Protein AF-A0A7S0QA11-F1 (afdb_monomer_lite)

Foldseek 3Di:
DLVVVLLVLLLVLLLVLLLVLQCQAPPDPVSVVLSVCCVVPFLLSLLVVLLVCCVVFVALAQDFDDPDPDDPDDPPPDPDDGSVVSNVVSNVLSVVLVVLVVVLCVVAPPPPPDPVDPVNVVSVVVSSVSRSVSSLVSLLRSQCRYVHPPVSVVLSVCCVVVGNLSSLVVVLVCCVVRVGSYRDGDDPDPPDPDPPPPPPDDPSVVSNVVSVCSSVVSVVSVVVSCVVPVPDPPPVPDPPPPPDPPPDD

Radius of gyration: 21.32 Å; chains: 1; bounding box: 49×41×76 Å

Structure (mmCIF, N/CA/C/O backbone):
data_AF-A0A7S0QA11-F1
#
_entry.id   AF-A0A7S0QA11-F1
#
loop_
_atom_site.group_PDB
_atom_site.id
_atom_site.type_symbol
_atom_site.label_atom_id
_atom_site.label_alt_id
_atom_site.label_comp_id
_atom_site.label_asym_id
_atom_site.label_entity_id
_atom_site.label_seq_id
_atom_site.pdbx_PDB_ins_code
_atom_site.Cartn_x
_atom_site.Cartn_y
_atom_site.Cartn_z
_atom_site.occupancy
_atom_site.B_iso_or_equiv
_atom_site.auth_seq_id
_atom_site.auth_comp_id
_atom_site.auth_asym_id
_atom_site.auth_atom_id
_atom_site.pdbx_PDB_model_num
ATOM 1 N N . SER A 1 1 ? 6.129 7.930 -22.377 1.00 66.12 1 SER A N 1
ATOM 2 C CA . SER A 1 1 ? 6.638 8.675 -21.204 1.00 66.12 1 SER A CA 1
ATOM 3 C C . SER A 1 1 ? 5.520 9.017 -20.225 1.00 66.12 1 SER A C 1
ATOM 5 O O . SER A 1 1 ? 5.662 8.668 -19.063 1.00 66.12 1 SER A O 1
ATOM 7 N N . ALA A 1 2 ? 4.403 9.613 -20.663 1.00 71.12 2 ALA A N 1
ATOM 8 C CA . ALA A 1 2 ? 3.304 10.022 -19.774 1.00 71.12 2 ALA A CA 1
ATOM 9 C C . ALA A 1 2 ? 2.696 8.872 -18.941 1.00 71.12 2 ALA A C 1
ATOM 11 O O . ALA A 1 2 ? 2.562 9.002 -17.731 1.00 71.12 2 ALA A O 1
ATOM 12 N N . TRP A 1 3 ? 2.455 7.706 -19.551 1.00 69.69 3 TRP A N 1
ATOM 13 C CA . TRP A 1 3 ? 1.947 6.521 -18.838 1.00 69.69 3 TRP A CA 1
ATOM 14 C C . TRP A 1 3 ? 2.881 6.036 -17.715 1.00 69.69 3 TRP A C 1
ATOM 16 O O . TRP A 1 3 ? 2.449 5.549 -16.680 1.00 69.69 3 TRP A O 1
ATOM 26 N N . LEU A 1 4 ? 4.191 6.203 -17.903 1.00 71.88 4 LEU A N 1
ATOM 27 C CA . LEU A 1 4 ? 5.190 5.805 -16.914 1.00 71.88 4 LEU A CA 1
ATOM 28 C C . LEU A 1 4 ? 5.152 6.753 -15.704 1.00 71.88 4 LEU A C 1
ATOM 30 O O . LEU A 1 4 ? 5.258 6.298 -14.572 1.00 71.88 4 LEU A O 1
ATOM 34 N N . LEU A 1 5 ? 4.914 8.050 -15.932 1.00 74.94 5 LEU A N 1
ATOM 35 C CA . LEU A 1 5 ? 4.736 9.036 -14.862 1.00 74.94 5 LEU A CA 1
ATOM 36 C C . LEU A 1 5 ? 3.454 8.792 -14.057 1.00 74.94 5 LEU A C 1
ATOM 38 O O . LEU A 1 5 ? 3.490 8.899 -12.833 1.00 74.94 5 LEU A O 1
ATOM 42 N N . THR A 1 6 ? 2.347 8.425 -14.710 1.00 75.00 6 THR A N 1
ATOM 43 C CA . THR A 1 6 ? 1.093 8.110 -14.007 1.00 75.00 6 THR A CA 1
ATOM 44 C C . THR A 1 6 ? 1.235 6.854 -13.152 1.00 75.00 6 THR A C 1
ATOM 46 O O . THR A 1 6 ? 0.927 6.899 -11.966 1.00 75.00 6 THR A O 1
ATOM 49 N N . THR A 1 7 ? 1.807 5.773 -13.693 1.00 73.00 7 THR A N 1
ATOM 50 C CA . THR A 1 7 ? 1.997 4.516 -12.946 1.00 73.00 7 THR A CA 1
ATOM 51 C C . THR A 1 7 ? 2.954 4.691 -11.764 1.00 73.00 7 THR A C 1
ATOM 53 O O . THR A 1 7 ? 2.711 4.174 -10.675 1.00 73.00 7 THR A O 1
ATOM 56 N N . VAL A 1 8 ? 4.027 5.466 -11.943 1.00 79.62 8 VAL A N 1
ATOM 57 C CA . VAL A 1 8 ? 4.963 5.787 -10.857 1.00 79.62 8 VAL A CA 1
ATOM 58 C C . VAL A 1 8 ? 4.292 6.665 -9.792 1.00 79.62 8 VAL A C 1
ATOM 60 O O . VAL A 1 8 ? 4.482 6.439 -8.597 1.00 79.62 8 VAL A O 1
ATOM 63 N N . GLY A 1 9 ? 3.459 7.630 -10.189 1.00 78.88 9 GLY A N 1
ATOM 64 C CA . GLY A 1 9 ? 2.683 8.443 -9.248 1.00 78.88 9 GLY A CA 1
ATOM 65 C C . GLY A 1 9 ? 1.673 7.624 -8.432 1.00 78.88 9 GLY A C 1
ATOM 66 O O . GLY A 1 9 ? 1.565 7.817 -7.217 1.00 78.88 9 GLY A O 1
ATOM 67 N N . ASP A 1 10 ? 0.984 6.672 -9.066 1.00 76.62 10 ASP A N 1
ATOM 68 C CA . ASP A 1 10 ? 0.051 5.748 -8.405 1.00 76.62 10 ASP A CA 1
ATOM 69 C C . ASP A 1 10 ? 0.755 4.870 -7.370 1.00 76.62 10 ASP A C 1
ATOM 71 O O . ASP A 1 10 ? 0.251 4.660 -6.257 1.00 76.62 10 ASP A O 1
ATOM 75 N N . PHE A 1 11 ? 1.955 4.407 -7.726 1.00 80.00 11 PHE A N 1
ATOM 76 C CA . PHE A 1 11 ? 2.812 3.625 -6.853 1.00 80.00 11 PHE A CA 1
ATOM 77 C C . PHE A 1 11 ? 3.174 4.377 -5.573 1.00 80.00 11 PHE A C 1
ATOM 79 O O . PHE A 1 11 ? 2.924 3.881 -4.468 1.00 80.00 11 PHE A O 1
ATOM 86 N N . TYR A 1 12 ? 3.692 5.601 -5.696 1.00 83.31 12 TYR A N 1
ATOM 87 C CA . TYR A 1 12 ? 4.044 6.400 -4.523 1.00 83.31 12 TYR A CA 1
ATOM 88 C C . TYR A 1 12 ? 2.820 6.757 -3.687 1.00 83.31 12 TYR A C 1
ATOM 90 O O . TYR A 1 12 ? 2.887 6.709 -2.462 1.00 83.31 12 TYR A O 1
ATOM 98 N N . THR A 1 13 ? 1.688 7.055 -4.321 1.00 84.19 13 THR A N 1
ATOM 99 C CA . THR A 1 13 ? 0.457 7.422 -3.613 1.00 84.19 13 THR A CA 1
ATOM 100 C C . THR A 1 13 ? -0.045 6.287 -2.723 1.00 84.19 13 THR A C 1
ATOM 102 O O . THR A 1 13 ? -0.275 6.483 -1.528 1.00 84.19 13 THR A O 1
ATOM 105 N N . SER A 1 14 ? -0.158 5.080 -3.278 1.00 81.62 14 SER A N 1
ATOM 106 C CA . SER A 1 14 ? -0.640 3.904 -2.542 1.00 81.62 14 SER A CA 1
ATOM 107 C C . SER A 1 14 ? 0.327 3.509 -1.423 1.00 81.62 14 SER A C 1
ATOM 109 O O . SER A 1 14 ? -0.093 3.225 -0.298 1.00 81.62 14 SER A O 1
ATOM 111 N N . THR A 1 15 ? 1.629 3.586 -1.707 1.00 87.38 15 THR A N 1
ATOM 112 C CA . THR A 1 15 ? 2.693 3.330 -0.732 1.00 87.38 15 THR A CA 1
ATOM 113 C C . THR A 1 15 ? 2.657 4.338 0.416 1.00 87.38 15 THR A C 1
ATOM 115 O O . THR A 1 15 ? 2.715 3.945 1.578 1.00 87.38 15 THR A O 1
ATOM 118 N N . LEU A 1 16 ? 2.479 5.630 0.130 1.00 87.81 16 LEU A N 1
ATOM 119 C CA . LEU A 1 16 ? 2.374 6.674 1.151 1.00 87.81 16 LEU A CA 1
ATOM 120 C C . LEU A 1 16 ? 1.119 6.519 2.014 1.00 87.81 16 LEU A C 1
ATOM 122 O O . LEU A 1 16 ? 1.203 6.693 3.230 1.00 87.81 16 LEU A O 1
ATOM 126 N N . CYS A 1 17 ? -0.021 6.142 1.426 1.00 86.56 17 CYS A N 1
ATOM 127 C CA . CYS A 1 17 ? -1.222 5.803 2.191 1.00 86.56 17 CYS A CA 1
ATOM 128 C C . CYS A 1 17 ? -0.963 4.643 3.156 1.00 86.56 17 CYS A C 1
ATOM 130 O O . CYS A 1 17 ? -1.329 4.728 4.331 1.00 86.56 17 CYS A O 1
ATOM 132 N N . LEU A 1 18 ? -0.299 3.582 2.690 1.00 88.62 18 LEU A N 1
ATOM 133 C CA . LEU A 1 18 ? 0.070 2.454 3.539 1.00 88.62 18 LEU A CA 1
ATOM 134 C C . LEU A 1 18 ? 1.032 2.889 4.657 1.00 88.62 18 LEU A C 1
ATOM 136 O O . LEU A 1 18 ? 0.773 2.605 5.825 1.00 88.62 18 LEU A O 1
ATOM 140 N N . CYS A 1 19 ? 2.086 3.641 4.333 1.00 89.75 19 CYS A N 1
ATOM 141 C CA . CYS A 1 19 ? 3.041 4.179 5.304 1.00 89.75 19 CYS A CA 1
ATOM 142 C C . CYS A 1 19 ? 2.358 5.043 6.370 1.00 89.75 19 CYS A C 1
ATOM 144 O O . CYS A 1 19 ? 2.632 4.895 7.558 1.00 89.75 19 CYS A O 1
ATOM 146 N N . GLY A 1 20 ? 1.418 5.909 5.992 1.00 86.25 20 GLY A N 1
ATOM 147 C CA . GLY A 1 20 ? 0.691 6.711 6.971 1.00 86.25 20 GLY A CA 1
ATOM 148 C C . GLY A 1 20 ? -0.222 5.884 7.876 1.00 86.25 20 GLY A C 1
ATOM 149 O O . GLY A 1 20 ? -0.305 6.178 9.068 1.00 86.25 20 GLY A O 1
ATOM 150 N N . ILE A 1 21 ? -0.841 4.812 7.365 1.00 86.56 21 ILE A N 1
ATOM 151 C CA . ILE A 1 21 ? -1.569 3.844 8.204 1.00 86.56 21 ILE A CA 1
ATOM 152 C C . ILE A 1 21 ? -0.604 3.170 9.189 1.00 86.56 21 ILE A C 1
ATOM 154 O O . ILE A 1 21 ? -0.927 3.060 10.372 1.00 86.56 21 ILE A O 1
ATOM 158 N N . ILE A 1 22 ? 0.588 2.768 8.742 1.00 88.25 22 ILE A N 1
ATOM 159 C CA . ILE A 1 22 ? 1.613 2.116 9.573 1.00 88.25 22 ILE A CA 1
ATOM 160 C C . ILE A 1 22 ? 2.126 3.054 10.670 1.00 88.25 22 ILE A C 1
ATOM 162 O O . ILE A 1 22 ? 2.161 2.676 11.842 1.00 88.25 22 ILE A O 1
ATOM 166 N N . ILE A 1 23 ? 2.472 4.295 10.320 1.00 87.38 23 ILE A N 1
ATOM 167 C CA . ILE A 1 23 ? 2.922 5.318 11.275 1.00 87.38 23 ILE A CA 1
ATOM 168 C C . ILE A 1 23 ? 1.821 5.616 12.287 1.00 87.38 23 ILE A C 1
ATOM 170 O O . ILE A 1 23 ? 2.094 5.670 13.485 1.00 87.38 23 ILE A O 1
ATOM 174 N N . ALA A 1 24 ? 0.575 5.776 11.832 1.00 83.69 24 ALA A N 1
ATOM 175 C CA . ALA A 1 24 ? -0.550 6.004 12.729 1.00 83.69 24 ALA A CA 1
ATOM 176 C C . ALA A 1 24 ? -0.769 4.819 13.680 1.00 83.69 24 ALA A C 1
ATOM 178 O O . ALA A 1 24 ? -1.123 5.023 14.839 1.00 83.69 24 ALA A O 1
ATOM 179 N N . THR A 1 25 ? -0.540 3.600 13.192 1.00 83.00 25 THR A N 1
ATOM 180 C CA . THR A 1 25 ? -0.761 2.343 13.907 1.00 83.00 25 THR A CA 1
ATOM 181 C C . THR A 1 25 ? 0.277 2.067 14.981 1.00 83.00 25 THR A C 1
ATOM 183 O O . THR A 1 25 ? -0.088 1.875 16.139 1.00 83.00 25 THR A O 1
ATOM 186 N N . ASP A 1 26 ? 1.553 2.030 14.605 1.00 82.69 26 ASP A N 1
ATOM 187 C CA . ASP A 1 26 ? 2.626 1.626 15.515 1.00 82.69 26 ASP A CA 1
ATOM 188 C C . ASP A 1 26 ? 3.271 2.807 16.227 1.00 82.69 26 ASP A C 1
ATOM 190 O O . ASP A 1 26 ? 3.858 2.637 17.295 1.00 82.69 26 ASP A O 1
ATOM 194 N N . GLY A 1 27 ? 3.115 4.013 15.677 1.00 82.44 27 GLY A N 1
ATOM 195 C CA . GLY A 1 27 ? 3.694 5.228 16.224 1.00 82.44 27 GLY A CA 1
ATOM 196 C C . GLY A 1 27 ? 5.225 5.210 16.287 1.00 82.44 27 GLY A C 1
ATOM 197 O O . GLY A 1 27 ? 5.906 4.210 16.034 1.00 82.44 27 GLY A O 1
ATOM 198 N N . GLY A 1 28 ? 5.771 6.372 16.647 1.00 84.06 28 GLY A N 1
ATOM 199 C CA . GLY A 1 28 ? 7.175 6.544 17.012 1.00 84.06 28 GLY A CA 1
ATOM 200 C C . GLY A 1 28 ? 8.180 6.040 15.972 1.00 84.06 28 GLY A C 1
ATOM 201 O O . GLY A 1 28 ? 7.975 6.128 14.762 1.00 84.06 28 GLY A O 1
ATOM 202 N N . VAL A 1 29 ? 9.297 5.513 16.478 1.00 88.25 29 VAL A N 1
ATOM 203 C CA . VAL A 1 29 ? 10.438 5.056 15.670 1.00 88.25 29 VAL A CA 1
ATOM 204 C C . VAL A 1 29 ? 10.112 3.776 14.896 1.00 88.25 29 VAL A C 1
ATOM 206 O O . VAL A 1 29 ? 10.587 3.600 13.779 1.00 88.25 29 VAL A O 1
ATOM 209 N N . VAL A 1 30 ? 9.273 2.895 15.452 1.00 89.19 30 VAL A N 1
ATOM 210 C CA . VAL A 1 30 ? 8.959 1.594 14.839 1.00 89.19 30 VAL A CA 1
ATOM 211 C C . VAL A 1 30 ? 8.128 1.772 13.570 1.00 89.19 30 VAL A C 1
ATOM 213 O O . VAL A 1 30 ? 8.493 1.227 12.530 1.00 89.19 30 VAL A O 1
ATOM 216 N N . GLY A 1 31 ? 7.053 2.568 13.624 1.00 89.06 31 GLY A N 1
ATOM 217 C CA . GLY A 1 31 ? 6.236 2.857 12.440 1.00 89.06 31 GLY A CA 1
ATOM 218 C C . GLY A 1 31 ? 7.020 3.612 11.360 1.00 89.06 31 GLY A C 1
ATOM 219 O O . GLY A 1 31 ? 6.890 3.310 10.171 1.00 89.06 31 GLY A O 1
ATOM 220 N N . GLY A 1 32 ? 7.894 4.538 11.771 1.00 88.62 32 GLY A N 1
ATOM 221 C CA . GLY A 1 32 ? 8.801 5.246 10.865 1.00 88.62 32 GLY A CA 1
ATOM 222 C C . GLY A 1 32 ? 9.805 4.317 10.176 1.00 88.62 32 GLY A C 1
ATOM 223 O O . GLY A 1 32 ? 9.973 4.400 8.962 1.00 88.62 32 GLY A O 1
ATOM 224 N N . ALA A 1 33 ? 10.415 3.387 10.917 1.00 93.75 33 ALA A N 1
ATOM 225 C CA . ALA A 1 33 ? 11.366 2.420 10.369 1.00 93.75 33 ALA A CA 1
ATOM 226 C C . ALA A 1 33 ? 10.716 1.491 9.332 1.00 93.75 33 ALA A C 1
ATOM 228 O O . ALA A 1 33 ? 11.285 1.278 8.264 1.00 93.75 33 ALA A O 1
ATOM 229 N N . TRP A 1 34 ? 9.507 0.987 9.606 1.00 94.38 34 TRP A N 1
ATOM 230 C CA . TRP A 1 34 ? 8.759 0.179 8.637 1.00 94.38 34 TRP A CA 1
ATOM 231 C C . TRP A 1 34 ? 8.377 0.968 7.391 1.00 94.38 34 TRP A C 1
ATOM 233 O O . TRP A 1 34 ? 8.539 0.468 6.284 1.00 94.38 34 TRP A O 1
ATOM 243 N N . SER A 1 35 ? 7.923 2.208 7.561 1.00 92.88 35 SER A N 1
ATOM 244 C CA . SER A 1 35 ? 7.565 3.068 6.430 1.00 92.88 35 SER A CA 1
ATOM 245 C C . SER A 1 35 ? 8.770 3.370 5.547 1.00 92.88 35 SER A C 1
ATOM 247 O O . SER A 1 35 ? 8.677 3.293 4.329 1.00 92.88 35 SER A O 1
ATOM 249 N N . LEU A 1 36 ? 9.927 3.644 6.153 1.00 92.31 36 LEU A N 1
ATOM 250 C CA . LEU A 1 36 ? 11.174 3.844 5.422 1.00 92.31 36 LEU A CA 1
ATOM 251 C C . LEU A 1 36 ? 11.607 2.567 4.691 1.00 92.31 36 LEU A C 1
ATOM 253 O O . LEU A 1 36 ? 11.987 2.639 3.527 1.00 92.31 36 LEU A O 1
ATOM 257 N N . ALA A 1 37 ? 11.494 1.399 5.329 1.00 93.62 37 ALA A N 1
ATOM 258 C CA . ALA A 1 37 ? 11.795 0.124 4.683 1.00 93.62 37 ALA A CA 1
ATOM 259 C C . ALA A 1 37 ? 10.873 -0.149 3.482 1.00 93.62 37 ALA A C 1
ATOM 261 O O . ALA A 1 37 ? 11.354 -0.570 2.437 1.00 93.62 37 ALA A O 1
ATOM 262 N N . ILE A 1 38 ? 9.577 0.151 3.595 1.00 92.88 38 ILE A N 1
ATOM 263 C CA . ILE A 1 38 ? 8.613 0.015 2.494 1.00 92.88 38 ILE A CA 1
ATOM 264 C C . ILE A 1 38 ? 8.920 1.010 1.370 1.00 92.88 38 ILE A C 1
ATOM 266 O O . ILE A 1 38 ? 8.910 0.628 0.208 1.00 92.88 38 ILE A O 1
ATOM 270 N N . CYS A 1 39 ? 9.257 2.261 1.684 1.00 89.81 39 CYS A N 1
ATOM 271 C CA . CYS A 1 39 ? 9.633 3.237 0.660 1.00 89.81 39 CYS A CA 1
ATOM 272 C C . CYS A 1 39 ? 10.923 2.857 -0.089 1.00 89.81 39 CYS A C 1
ATOM 274 O O . CYS A 1 39 ? 11.073 3.226 -1.250 1.00 89.81 39 CYS A O 1
ATOM 276 N N . LEU A 1 40 ? 11.860 2.161 0.567 1.00 89.56 40 LEU A N 1
ATOM 277 C CA . LEU A 1 40 ? 13.139 1.766 -0.034 1.00 89.56 40 LEU A CA 1
ATOM 278 C C . LEU A 1 40 ? 13.081 0.426 -0.771 1.00 89.56 40 LEU A C 1
ATOM 280 O O . LEU A 1 40 ? 13.764 0.256 -1.776 1.00 89.56 40 LEU A O 1
ATOM 284 N N . LEU A 1 41 ? 12.334 -0.537 -0.234 1.00 89.81 41 LEU A N 1
ATOM 285 C CA . LEU A 1 41 ? 12.377 -1.939 -0.658 1.00 89.81 41 LEU A CA 1
ATOM 286 C C . LEU A 1 41 ? 11.024 -2.454 -1.163 1.00 89.81 41 LEU A C 1
ATOM 288 O O . LEU A 1 41 ? 10.952 -3.590 -1.624 1.00 89.81 41 LEU A O 1
ATOM 292 N N . GLY A 1 42 ? 9.972 -1.639 -1.076 1.00 92.00 42 GLY A N 1
ATOM 293 C CA . GLY A 1 42 ? 8.680 -1.879 -1.705 1.00 92.00 42 GLY A CA 1
ATOM 294 C C . GLY A 1 42 ? 7.768 -2.877 -0.984 1.00 92.00 42 GLY A C 1
ATOM 295 O O . GLY A 1 42 ? 7.730 -3.016 0.245 1.00 92.00 42 GLY A O 1
ATOM 296 N N . GLY A 1 43 ? 7.006 -3.591 -1.800 1.00 89.56 43 GLY A N 1
ATOM 297 C CA . GLY A 1 43 ? 5.990 -4.588 -1.503 1.00 89.56 43 GLY A CA 1
ATOM 298 C C . GLY A 1 43 ? 6.416 -5.740 -0.586 1.00 89.56 43 GLY A C 1
ATOM 299 O O . GLY A 1 43 ? 5.622 -6.086 0.290 1.00 89.56 43 GLY A O 1
ATOM 300 N N . PRO A 1 44 ? 7.635 -6.319 -0.661 1.00 92.75 44 PRO A N 1
ATOM 301 C CA . PRO A 1 44 ? 8.067 -7.364 0.271 1.00 92.75 44 PRO A CA 1
ATOM 302 C C . PRO A 1 44 ? 7.990 -6.923 1.728 1.00 92.75 44 PRO A C 1
ATOM 304 O O . PRO A 1 44 ? 7.576 -7.696 2.592 1.00 92.75 44 PRO A O 1
ATOM 307 N N . PHE A 1 45 ? 8.349 -5.668 2.004 1.00 92.94 45 PHE A N 1
ATOM 308 C CA . PHE A 1 45 ? 8.323 -5.120 3.356 1.00 92.94 45 PHE A CA 1
ATOM 309 C C . PHE A 1 45 ? 6.907 -4.764 3.796 1.00 92.94 45 PHE A C 1
ATOM 311 O O . PHE A 1 45 ? 6.589 -4.925 4.975 1.00 92.94 45 PHE A O 1
ATOM 318 N N . ALA A 1 46 ? 6.033 -4.385 2.860 1.00 93.50 46 ALA A N 1
ATOM 319 C CA . ALA A 1 46 ? 4.605 -4.248 3.129 1.00 93.50 46 ALA A CA 1
ATOM 320 C C . ALA A 1 46 ? 3.995 -5.602 3.538 1.00 93.50 46 ALA A C 1
ATOM 322 O O . ALA A 1 46 ? 3.332 -5.694 4.573 1.00 93.50 46 ALA A O 1
ATOM 323 N N . CYS A 1 47 ? 4.300 -6.677 2.804 1.00 94.44 47 CYS A N 1
ATOM 324 C CA . CYS A 1 47 ? 3.883 -8.038 3.148 1.00 94.44 47 CYS A CA 1
ATOM 325 C C . CYS A 1 47 ? 4.441 -8.478 4.508 1.00 94.44 47 CYS A C 1
ATOM 327 O O . CYS A 1 47 ? 3.696 -8.971 5.355 1.00 94.44 47 CYS A O 1
ATOM 329 N N . ALA A 1 48 ? 5.740 -8.275 4.748 1.00 95.12 48 ALA A N 1
ATOM 330 C CA . ALA A 1 48 ? 6.387 -8.637 6.009 1.00 95.12 48 ALA A CA 1
ATOM 331 C C . ALA A 1 48 ? 5.769 -7.898 7.205 1.00 95.12 48 ALA A C 1
ATOM 333 O O . ALA A 1 48 ? 5.548 -8.500 8.259 1.00 95.12 48 ALA A O 1
ATOM 334 N N . TYR A 1 49 ? 5.433 -6.617 7.029 1.00 94.69 49 TYR A N 1
ATOM 335 C CA . TYR A 1 49 ? 4.712 -5.830 8.022 1.00 94.69 49 TYR A CA 1
ATOM 336 C C . TYR A 1 49 ? 3.341 -6.441 8.343 1.00 94.69 49 TYR A C 1
ATOM 338 O O . TYR A 1 49 ? 3.032 -6.698 9.509 1.00 94.69 49 TYR A O 1
ATOM 346 N N . VAL A 1 50 ? 2.539 -6.730 7.312 1.00 92.50 50 VAL A N 1
ATOM 347 C CA . VAL A 1 50 ? 1.201 -7.326 7.455 1.00 92.50 50 VAL A CA 1
ATOM 348 C C . VAL A 1 50 ? 1.277 -8.688 8.149 1.00 92.50 50 VAL A C 1
ATOM 350 O O . VAL A 1 50 ? 0.523 -8.938 9.090 1.00 92.50 50 VAL A O 1
ATOM 353 N N . VAL A 1 51 ? 2.225 -9.545 7.759 1.00 94.31 51 VAL A N 1
ATOM 354 C CA . VAL A 1 51 ? 2.463 -10.858 8.383 1.00 94.31 51 VAL A CA 1
ATOM 355 C C . VAL A 1 51 ? 2.855 -10.713 9.850 1.00 94.31 51 VAL A C 1
ATOM 357 O O . VAL A 1 51 ? 2.270 -11.373 10.709 1.00 94.31 51 VAL A O 1
ATOM 360 N N . ARG A 1 52 ? 3.806 -9.825 10.167 1.00 94.56 52 ARG A N 1
ATOM 361 C CA . ARG A 1 52 ? 4.203 -9.547 11.553 1.00 94.56 52 ARG A CA 1
ATOM 362 C C . ARG A 1 52 ? 3.002 -9.092 12.375 1.00 94.56 52 ARG A C 1
ATOM 364 O O . ARG A 1 52 ? 2.810 -9.574 13.490 1.00 94.56 52 ARG A O 1
ATOM 371 N N . ARG A 1 53 ? 2.187 -8.186 11.832 1.00 89.69 53 ARG A N 1
ATOM 372 C CA . ARG A 1 53 ? 1.002 -7.661 12.515 1.00 89.69 53 ARG A CA 1
ATOM 373 C C . ARG A 1 53 ? -0.035 -8.755 12.760 1.00 89.69 53 ARG A C 1
ATOM 375 O O . ARG A 1 53 ? -0.506 -8.895 13.888 1.00 89.69 53 ARG A O 1
ATOM 382 N N . LEU A 1 54 ? -0.332 -9.564 11.742 1.00 89.31 54 LEU A N 1
ATOM 383 C CA . LEU A 1 54 ? -1.201 -10.740 11.849 1.00 89.31 54 LEU A CA 1
ATOM 384 C C . LEU A 1 54 ? -0.696 -11.716 12.915 1.00 89.31 54 LEU A C 1
ATOM 386 O O . LEU A 1 54 ? -1.489 -12.223 13.706 1.00 89.31 54 LEU A O 1
ATOM 390 N N . HIS A 1 55 ? 0.614 -11.952 12.977 1.00 89.88 55 HIS A N 1
ATOM 391 C CA . HIS A 1 55 ? 1.216 -12.839 13.966 1.00 89.88 55 HIS A CA 1
ATOM 392 C C . HIS A 1 55 ? 1.103 -12.280 15.392 1.00 89.88 55 HIS A C 1
ATOM 394 O O . HIS A 1 55 ? 0.742 -13.008 16.314 1.00 89.88 55 HIS A O 1
ATOM 400 N N . GLN A 1 56 ? 1.383 -10.986 15.583 1.00 89.38 56 GLN A N 1
ATOM 401 C CA . GLN A 1 56 ? 1.370 -10.343 16.902 1.00 89.38 56 GLN A CA 1
ATOM 402 C C . GLN A 1 56 ? -0.043 -10.132 17.456 1.00 89.38 56 GLN A C 1
ATOM 404 O O . GLN A 1 56 ? -0.252 -10.287 18.657 1.00 89.38 56 GLN A O 1
ATOM 409 N N . HIS A 1 57 ? -1.012 -9.783 16.606 1.00 82.44 57 HIS A N 1
ATOM 410 C CA . HIS A 1 57 ? -2.340 -9.357 17.061 1.00 82.44 57 HIS A CA 1
ATOM 411 C C . HIS A 1 57 ? -3.481 -10.270 16.638 1.00 82.44 57 HIS A C 1
ATOM 413 O O . HIS A 1 57 ? -4.590 -10.090 17.130 1.00 82.44 57 HIS A O 1
ATOM 419 N N . ARG A 1 58 ? -3.242 -11.245 15.752 1.00 82.69 58 ARG A N 1
ATOM 420 C CA . ARG A 1 58 ? -4.269 -12.151 15.203 1.00 82.69 58 ARG A CA 1
ATOM 421 C C . ARG A 1 58 ? -5.444 -11.432 14.518 1.00 82.69 58 ARG A C 1
ATOM 423 O O . ARG A 1 58 ? -6.478 -12.039 14.276 1.00 82.69 58 ARG A O 1
ATOM 430 N N . THR A 1 59 ? -5.298 -10.151 14.183 1.00 81.06 59 THR A N 1
ATOM 431 C CA . THR A 1 59 ? -6.308 -9.352 13.482 1.00 81.06 59 THR A CA 1
ATOM 432 C C . THR A 1 59 ? -5.648 -8.228 12.682 1.00 81.06 59 THR A C 1
ATOM 434 O O . THR A 1 59 ? -4.639 -7.665 13.106 1.00 81.06 59 THR A O 1
ATOM 437 N N . LEU A 1 60 ? -6.227 -7.910 11.520 1.00 78.06 60 LEU A N 1
ATOM 438 C CA . LEU A 1 60 ? -5.867 -6.761 10.675 1.00 78.06 60 LEU A CA 1
ATOM 439 C C . LEU A 1 60 ? -6.869 -5.607 10.780 1.00 78.06 60 LEU A C 1
ATOM 441 O O . LEU A 1 60 ? -6.829 -4.665 9.991 1.00 78.06 60 LEU A O 1
ATOM 445 N N . ARG A 1 61 ? -7.800 -5.678 11.731 1.00 75.62 61 ARG A N 1
ATOM 446 C CA . ARG A 1 61 ? -8.892 -4.714 11.821 1.00 75.62 61 ARG A CA 1
ATOM 447 C C . ARG A 1 61 ? -8.442 -3.393 12.399 1.00 75.62 61 ARG A C 1
ATOM 449 O O . ARG A 1 61 ? -8.015 -3.325 13.550 1.00 75.62 61 ARG A O 1
ATOM 456 N N . LEU A 1 62 ? -8.678 -2.325 11.646 1.00 67.44 62 LEU A N 1
ATOM 457 C CA . LEU A 1 62 ? -8.733 -0.983 12.211 1.00 67.44 62 LEU A CA 1
ATOM 458 C C . LEU A 1 62 ? -10.011 -0.875 13.050 1.00 67.44 62 LEU A C 1
ATOM 460 O O . LEU A 1 62 ? -11.105 -0.713 12.511 1.00 67.44 62 LEU A O 1
ATOM 464 N N . GLN A 1 63 ? -9.894 -0.986 14.373 1.00 65.44 63 GLN A N 1
ATOM 465 C CA . GLN A 1 63 ? -11.049 -0.792 15.244 1.00 65.44 63 GLN A CA 1
ATOM 466 C C . GLN A 1 63 ? -11.494 0.671 15.246 1.00 65.44 63 GLN A C 1
ATOM 468 O O . GLN A 1 63 ? -10.704 1.587 15.467 1.00 65.44 63 GLN A O 1
ATOM 473 N N . CYS A 1 64 ? -12.791 0.868 15.041 1.00 55.06 64 CYS A N 1
ATOM 474 C CA . CYS A 1 64 ? -13.431 2.167 15.138 1.00 55.06 64 CYS A CA 1
ATOM 475 C C . CYS A 1 64 ? -13.978 2.363 16.547 1.00 55.06 64 CYS A C 1
ATOM 477 O O . CYS A 1 64 ? -14.769 1.556 17.035 1.00 55.06 64 CYS A O 1
ATOM 479 N N . TRP A 1 65 ? -13.584 3.455 17.195 1.00 51.53 65 TRP A N 1
ATOM 480 C CA . TRP A 1 65 ? -14.230 3.896 18.424 1.00 51.53 65 TRP A CA 1
ATOM 481 C C . TRP A 1 65 ? -15.500 4.659 18.052 1.00 51.53 65 TRP A C 1
ATOM 483 O O . TRP A 1 65 ? -15.432 5.785 17.567 1.00 51.53 65 TRP A O 1
ATOM 493 N N . TYR A 1 66 ? -16.662 4.049 18.272 1.00 49.00 66 TYR A N 1
ATOM 494 C CA . TYR A 1 66 ? -17.922 4.781 18.308 1.00 49.00 66 TYR A CA 1
ATOM 495 C C . TYR A 1 66 ? -18.294 4.995 19.776 1.00 49.00 66 TYR A C 1
ATOM 497 O O . TYR A 1 66 ? -18.495 4.038 20.527 1.00 49.00 66 TYR A O 1
ATOM 505 N N . LYS A 1 67 ? -18.296 6.259 20.211 1.00 49.94 67 LYS A N 1
ATOM 506 C CA . LYS A 1 67 ? -18.720 6.650 21.557 1.00 49.94 67 LYS A CA 1
ATOM 507 C C . LYS A 1 67 ? -20.249 6.695 21.567 1.00 49.94 67 LYS A C 1
ATOM 509 O O . LYS A 1 67 ? -20.824 7.767 21.429 1.00 49.94 67 LYS A O 1
ATOM 514 N N . ASP A 1 68 ? -20.878 5.526 21.673 1.00 51.50 68 ASP A N 1
ATOM 515 C CA . ASP A 1 68 ? -22.314 5.430 21.939 1.00 51.50 68 ASP A CA 1
ATOM 516 C C . ASP A 1 68 ? -22.568 5.312 23.441 1.00 51.50 68 ASP A C 1
ATOM 518 O O . ASP A 1 68 ? -21.837 4.624 24.160 1.00 51.50 68 ASP A O 1
ATOM 522 N N . ASN A 1 69 ? -23.590 6.011 23.913 1.00 58.12 69 ASN A N 1
ATOM 523 C CA . ASN A 1 69 ? -23.695 6.467 25.292 1.00 58.12 69 ASN A CA 1
ATOM 524 C C . ASN A 1 69 ? -24.111 5.421 26.337 1.00 58.12 69 ASN A C 1
ATOM 526 O O . ASN A 1 69 ? -24.256 5.839 27.473 1.00 58.12 69 ASN A O 1
ATOM 530 N N . ASP A 1 70 ? -24.252 4.114 26.051 1.00 63.00 70 ASP A N 1
ATOM 531 C CA . ASP A 1 70 ? -24.276 3.130 27.166 1.00 63.00 70 ASP A CA 1
ATOM 532 C C . ASP A 1 70 ? -24.217 1.627 26.839 1.00 63.00 70 ASP A C 1
ATOM 534 O O . ASP A 1 70 ? -24.212 0.802 27.753 1.00 63.00 70 ASP A O 1
ATOM 538 N N . LYS A 1 71 ? -24.152 1.186 25.575 1.00 51.84 71 LYS A N 1
ATOM 539 C CA . LYS A 1 71 ? -24.067 -0.260 25.281 1.00 51.84 71 LYS A CA 1
ATOM 540 C C . LYS A 1 71 ? -23.087 -0.554 24.156 1.00 51.84 71 LYS A C 1
ATOM 542 O O . LYS A 1 71 ? -23.420 -0.494 22.980 1.00 51.84 71 LYS A O 1
ATOM 547 N N . ARG A 1 72 ? -21.865 -0.945 24.532 1.00 51.97 72 ARG A N 1
ATOM 548 C CA . ARG A 1 72 ? -20.881 -1.525 23.604 1.00 51.97 72 ARG A CA 1
ATOM 549 C C . ARG A 1 72 ? -21.279 -2.961 23.262 1.00 51.97 72 ARG A C 1
ATOM 551 O O . ARG A 1 72 ? -20.677 -3.906 23.767 1.00 51.97 72 ARG A O 1
ATOM 558 N N . VAL A 1 73 ? -22.303 -3.134 22.435 1.00 53.19 73 VAL A N 1
ATOM 559 C CA . VAL A 1 73 ? -22.608 -4.443 21.850 1.00 53.19 73 VAL A CA 1
ATOM 560 C C . VAL A 1 73 ? -21.753 -4.588 20.597 1.00 53.19 73 VAL A C 1
ATOM 562 O O . VAL A 1 73 ? -22.074 -4.050 19.542 1.00 53.19 73 VAL A O 1
ATOM 565 N N . PHE A 1 74 ? -20.625 -5.286 20.724 1.00 53.03 74 PHE A N 1
ATOM 566 C CA . PHE A 1 74 ? -19.867 -5.739 19.562 1.00 53.03 74 PHE A CA 1
ATOM 567 C C . PHE A 1 74 ? -20.648 -6.883 18.911 1.00 53.03 74 PHE A C 1
ATOM 569 O O . PHE A 1 74 ? -20.638 -8.007 19.406 1.00 53.03 74 PHE A O 1
ATOM 576 N N . GLY A 1 75 ? -21.353 -6.587 17.818 1.00 50.28 75 GLY A N 1
ATOM 577 C CA . GLY A 1 75 ? -21.951 -7.604 16.959 1.00 50.28 75 GLY A CA 1
ATOM 578 C C . GLY A 1 75 ? -20.853 -8.379 16.236 1.00 50.28 75 GLY A C 1
ATOM 579 O O . GLY A 1 75 ? -20.429 -7.994 15.153 1.00 50.28 75 GLY A O 1
ATOM 580 N N . THR A 1 76 ? -20.356 -9.449 16.849 1.00 46.28 76 THR A N 1
ATOM 581 C CA . THR A 1 76 ? -19.401 -10.373 16.230 1.00 46.28 76 THR A CA 1
ATOM 582 C C . THR A 1 76 ? -20.167 -11.393 15.398 1.00 46.28 76 THR A C 1
ATOM 584 O O . THR A 1 76 ? -20.446 -12.494 15.866 1.00 46.28 76 THR A O 1
ATOM 587 N N . HIS A 1 77 ? -20.540 -11.034 14.173 1.00 44.84 77 HIS A N 1
ATOM 588 C CA . HIS A 1 77 ? -20.931 -12.036 13.186 1.00 44.84 77 HIS A CA 1
ATOM 589 C C . HIS A 1 77 ? -19.858 -12.073 12.113 1.00 44.84 77 HIS A C 1
ATOM 591 O O . HIS A 1 77 ? -19.882 -11.296 11.162 1.00 44.84 77 HIS A O 1
ATOM 597 N N . GLU A 1 78 ? -18.861 -12.930 12.321 1.00 55.00 78 GLU A N 1
ATOM 598 C CA . GLU A 1 78 ? -17.673 -12.908 11.487 1.00 55.00 78 GLU A CA 1
ATOM 599 C C . GLU A 1 78 ? -17.172 -14.296 11.155 1.00 55.00 78 GLU A C 1
ATOM 601 O O . GLU A 1 78 ? -16.574 -14.992 11.971 1.00 55.00 78 GLU A O 1
ATOM 606 N N . VAL A 1 79 ? -17.397 -14.670 9.901 1.00 50.91 79 VAL A N 1
ATOM 607 C CA . VAL A 1 79 ? -16.616 -15.698 9.230 1.00 50.91 79 VAL A CA 1
ATOM 608 C C . VAL A 1 79 ? -15.241 -15.075 8.991 1.00 50.91 79 VAL A C 1
ATOM 610 O O . VAL A 1 79 ? -15.005 -14.465 7.952 1.00 50.91 79 VAL A O 1
ATOM 613 N N . THR A 1 80 ? -14.353 -15.126 9.986 1.00 59.50 80 THR A N 1
ATOM 614 C CA . THR A 1 80 ? -12.943 -14.808 9.758 1.00 59.50 80 THR A CA 1
ATOM 615 C C . THR A 1 80 ? -12.307 -16.028 9.101 1.00 59.50 80 THR A C 1
ATOM 617 O O . THR A 1 80 ? -12.168 -17.046 9.781 1.00 59.50 80 THR A O 1
ATOM 620 N N . PRO A 1 81 ? -11.919 -15.981 7.814 1.00 64.56 81 PRO A N 1
ATOM 621 C CA . PRO A 1 81 ? -10.921 -16.909 7.293 1.00 64.56 81 PRO A CA 1
ATOM 622 C C . PRO A 1 81 ? -9.756 -17.025 8.276 1.00 64.56 81 PRO A C 1
ATOM 624 O O . PRO A 1 81 ? -9.329 -16.016 8.849 1.00 64.56 81 PRO A O 1
ATOM 627 N N . ASP A 1 82 ? -9.272 -18.251 8.482 1.00 85.94 82 ASP A N 1
ATOM 628 C CA . ASP A 1 82 ? -8.211 -18.531 9.441 1.00 85.94 82 ASP A CA 1
ATOM 629 C C . ASP A 1 82 ? -7.044 -17.568 9.220 1.00 85.94 82 ASP A C 1
ATOM 631 O O . ASP A 1 82 ? -6.495 -17.461 8.124 1.00 85.94 82 ASP A O 1
ATOM 635 N N . VAL A 1 83 ? -6.642 -16.862 10.277 1.00 86.00 83 VAL A N 1
ATOM 636 C CA . VAL A 1 83 ? -5.519 -15.905 10.275 1.00 86.00 83 VAL A CA 1
ATOM 637 C C . VAL A 1 83 ? -4.267 -16.511 9.628 1.00 86.00 83 VAL A C 1
ATOM 639 O O . VAL A 1 83 ? -3.499 -15.814 8.968 1.00 86.00 83 VAL A O 1
ATOM 642 N N . ASN A 1 84 ? -4.090 -17.824 9.775 1.00 89.50 84 ASN A N 1
ATOM 643 C CA . ASN A 1 84 ? -2.996 -18.584 9.183 1.00 89.50 84 ASN A CA 1
ATOM 644 C C . ASN A 1 84 ? -3.023 -18.575 7.643 1.00 89.50 84 ASN A C 1
ATOM 646 O O . ASN A 1 84 ? -1.960 -18.514 7.033 1.00 89.50 84 ASN A O 1
ATOM 650 N N . VAL A 1 85 ? -4.205 -18.582 7.014 1.00 90.50 85 VAL A N 1
ATOM 651 C CA . VAL A 1 85 ? -4.359 -18.496 5.551 1.00 90.50 85 VAL A CA 1
ATOM 652 C C . VAL A 1 85 ? -3.879 -17.140 5.048 1.00 90.50 85 VAL A C 1
ATOM 654 O O . VAL A 1 85 ? -3.119 -17.080 4.086 1.00 90.50 85 VAL A O 1
ATOM 657 N N . TRP A 1 86 ? -4.245 -16.051 5.731 1.00 90.44 86 TRP A N 1
ATOM 658 C CA . TRP A 1 86 ? -3.751 -14.716 5.384 1.00 90.44 86 TRP A CA 1
ATOM 659 C C . TRP A 1 86 ? -2.244 -14.594 5.566 1.00 90.44 86 TRP A C 1
ATOM 661 O O . TRP A 1 86 ? -1.572 -14.058 4.690 1.00 90.44 86 TRP A O 1
ATOM 671 N N . ILE A 1 87 ? -1.708 -15.107 6.678 1.00 91.50 87 ILE A N 1
ATOM 672 C CA . ILE A 1 87 ? -0.261 -15.134 6.913 1.00 91.50 87 ILE A CA 1
ATOM 673 C C . ILE A 1 87 ? 0.434 -15.862 5.761 1.00 91.50 87 ILE A C 1
ATOM 675 O O . ILE A 1 87 ? 1.320 -15.286 5.139 1.00 91.50 87 ILE A O 1
ATOM 679 N N . ALA A 1 88 ? -0.012 -17.077 5.429 1.00 93.94 88 ALA A N 1
ATOM 680 C CA . ALA A 1 88 ? 0.560 -17.859 4.340 1.00 93.94 88 ALA A CA 1
ATOM 681 C C . ALA A 1 88 ? 0.479 -17.115 2.998 1.00 93.94 88 ALA A C 1
ATOM 683 O O . ALA A 1 88 ? 1.479 -17.032 2.288 1.00 93.94 88 ALA A O 1
ATOM 684 N N . PHE A 1 89 ? -0.673 -16.515 2.685 1.00 93.94 89 PHE A N 1
ATOM 685 C CA . PHE A 1 89 ? -0.875 -15.738 1.465 1.00 93.94 89 PHE A CA 1
ATOM 686 C C . PHE A 1 89 ? 0.122 -14.577 1.344 1.00 93.94 89 PHE A C 1
ATOM 688 O O . PHE A 1 89 ? 0.838 -14.492 0.349 1.00 93.94 89 PHE A O 1
ATOM 695 N N . TYR A 1 90 ? 0.232 -13.717 2.364 1.00 94.31 90 TYR A N 1
ATOM 696 C CA . TYR A 1 90 ? 1.153 -12.573 2.322 1.00 94.31 90 TYR A CA 1
ATOM 697 C C . TYR A 1 90 ? 2.622 -12.991 2.373 1.00 94.31 90 TYR A C 1
ATOM 699 O O . TYR A 1 90 ? 3.461 -12.334 1.758 1.00 94.31 90 TYR A O 1
ATOM 707 N N . THR A 1 91 ? 2.954 -14.086 3.063 1.00 93.88 91 THR A N 1
ATOM 708 C CA . THR A 1 91 ? 4.313 -14.639 3.047 1.00 93.88 91 THR A CA 1
ATOM 709 C C . THR A 1 91 ? 4.693 -15.121 1.651 1.00 93.88 91 THR A C 1
ATOM 711 O O . THR A 1 91 ? 5.757 -14.751 1.161 1.00 93.88 91 THR A O 1
ATOM 714 N N . VAL A 1 92 ? 3.829 -15.893 0.984 1.00 95.38 92 VAL A N 1
ATOM 715 C CA . VAL A 1 92 ? 4.075 -16.371 -0.386 1.00 95.38 92 VAL A CA 1
ATOM 716 C C . VAL A 1 92 ? 4.165 -15.196 -1.357 1.00 95.38 92 VAL A C 1
ATOM 718 O O . VAL A 1 92 ? 5.107 -15.132 -2.144 1.00 95.38 92 VAL A O 1
ATOM 721 N N . LEU A 1 93 ? 3.247 -14.230 -1.257 1.00 94.44 93 LEU A N 1
ATOM 722 C CA . LEU A 1 93 ? 3.248 -13.033 -2.095 1.00 94.44 93 LEU A CA 1
ATOM 723 C C . LEU A 1 93 ? 4.552 -12.234 -1.930 1.00 94.44 93 LEU A C 1
ATOM 725 O O . LEU A 1 93 ? 5.242 -11.973 -2.914 1.00 94.44 93 LEU A O 1
ATOM 729 N N . GLY A 1 94 ? 4.941 -11.916 -0.691 1.00 92.50 94 GLY A N 1
ATOM 730 C CA . GLY A 1 94 ? 6.175 -11.180 -0.402 1.00 92.50 94 GLY A CA 1
ATOM 731 C C . GLY A 1 94 ? 7.441 -11.914 -0.850 1.00 92.50 94 GLY A C 1
ATOM 732 O O . GLY A 1 94 ? 8.325 -11.290 -1.432 1.00 92.50 94 GLY A O 1
ATOM 733 N N . LEU A 1 95 ? 7.521 -13.233 -0.635 1.00 94.50 95 LEU A N 1
ATOM 734 C CA . LEU A 1 95 ? 8.656 -14.045 -1.085 1.00 94.50 95 LEU A CA 1
ATOM 735 C C . LEU A 1 95 ? 8.740 -14.111 -2.612 1.00 94.50 95 LEU A C 1
ATOM 737 O O . LEU A 1 95 ? 9.822 -13.917 -3.156 1.00 94.50 95 LEU A O 1
ATOM 741 N N . SER A 1 96 ? 7.616 -14.327 -3.301 1.00 93.50 96 SER A N 1
ATOM 742 C CA . SER A 1 96 ? 7.585 -14.390 -4.767 1.00 93.50 96 SER A CA 1
ATOM 743 C C . SER A 1 96 ? 8.068 -13.087 -5.410 1.00 93.50 96 SER A C 1
ATOM 745 O O . SER A 1 96 ? 8.881 -13.101 -6.338 1.00 93.50 96 SER A O 1
ATOM 747 N N . PHE A 1 97 ? 7.652 -11.944 -4.863 1.00 94.06 97 PHE A N 1
ATOM 748 C CA . PHE A 1 97 ? 8.109 -10.657 -5.359 1.00 94.06 97 PHE A CA 1
ATOM 749 C C . PHE A 1 97 ? 9.572 -10.384 -4.988 1.00 94.06 97 PHE A C 1
ATOM 751 O O . PHE A 1 97 ? 10.331 -9.882 -5.811 1.00 94.06 97 PHE A O 1
ATOM 758 N N . PHE A 1 98 ? 10.013 -10.778 -3.791 1.00 93.88 98 PHE A N 1
ATOM 759 C CA . PHE A 1 98 ? 11.422 -10.674 -3.409 1.00 93.88 98 PHE A CA 1
ATOM 760 C C . PHE A 1 98 ? 12.331 -11.473 -4.354 1.00 93.88 98 PHE A C 1
ATOM 762 O O . PHE A 1 98 ? 13.376 -10.972 -4.765 1.00 93.88 98 PHE A O 1
ATOM 769 N N . THR A 1 99 ? 11.921 -12.682 -4.755 1.00 94.06 99 THR A N 1
ATOM 770 C CA . THR A 1 99 ? 12.665 -13.480 -5.740 1.00 94.06 99 THR A CA 1
ATOM 771 C C . THR A 1 99 ? 12.689 -12.828 -7.120 1.00 94.06 99 THR A C 1
ATOM 773 O O . THR A 1 99 ? 13.737 -12.833 -7.762 1.00 94.06 99 THR A O 1
ATOM 776 N N . LEU A 1 100 ? 11.580 -12.214 -7.553 1.00 93.38 100 LEU A N 1
ATOM 777 C CA . LEU A 1 100 ? 11.509 -11.473 -8.817 1.00 93.38 100 LEU A CA 1
ATOM 778 C C . LEU A 1 100 ? 12.452 -10.262 -8.802 1.00 93.38 100 LEU A C 1
ATOM 780 O O . LEU A 1 100 ? 13.217 -10.055 -9.743 1.00 93.38 100 LEU A O 1
ATOM 784 N N . LEU A 1 101 ? 12.439 -9.493 -7.712 1.00 92.81 101 LEU A N 1
ATOM 785 C CA . LEU A 1 101 ? 13.319 -8.345 -7.518 1.00 92.81 101 LEU A CA 1
ATOM 786 C C . LEU A 1 101 ? 14.794 -8.770 -7.494 1.00 92.81 101 LEU A C 1
ATOM 788 O O . LEU A 1 101 ? 15.621 -8.142 -8.151 1.00 92.81 101 LEU A O 1
ATOM 792 N N . ALA A 1 102 ? 15.125 -9.849 -6.779 1.00 95.25 102 ALA A N 1
ATOM 793 C CA . ALA A 1 102 ? 16.484 -10.378 -6.714 1.00 95.25 102 ALA A CA 1
ATOM 794 C C . ALA A 1 102 ? 16.984 -10.858 -8.088 1.00 95.25 102 ALA A C 1
ATOM 796 O O . ALA A 1 102 ? 18.089 -10.498 -8.484 1.00 95.25 102 ALA A O 1
ATOM 797 N N . SER A 1 103 ? 16.164 -11.602 -8.842 1.00 96.25 103 SER A N 1
ATOM 798 C CA . SER A 1 103 ? 16.493 -12.023 -10.216 1.00 96.25 103 SER A CA 1
ATOM 799 C C . SER A 1 103 ? 16.688 -10.815 -11.135 1.00 96.25 103 SER A C 1
ATOM 801 O O . SER A 1 103 ? 17.719 -10.722 -11.800 1.00 96.25 103 SER A O 1
ATOM 803 N N . THR A 1 104 ? 15.791 -9.823 -11.072 1.00 95.19 104 THR A N 1
ATOM 804 C CA . THR A 1 104 ? 15.920 -8.577 -11.848 1.00 95.19 104 THR A CA 1
ATOM 805 C C . THR A 1 104 ? 17.226 -7.851 -11.527 1.00 95.19 104 THR A C 1
ATOM 807 O O . THR A 1 104 ? 17.921 -7.403 -12.433 1.00 95.19 104 THR A O 1
ATOM 810 N N . LEU A 1 105 ? 17.603 -7.762 -10.249 1.00 95.12 105 LEU A N 1
ATOM 811 C CA . LEU A 1 105 ? 18.853 -7.128 -9.821 1.00 95.12 105 LEU A CA 1
ATOM 812 C C . LEU A 1 105 ? 20.101 -7.885 -10.295 1.00 95.12 105 LEU A C 1
ATOM 814 O O . LEU A 1 105 ? 21.105 -7.248 -10.616 1.00 95.12 105 LEU A O 1
ATOM 818 N N . CYS A 1 106 ? 20.052 -9.219 -10.328 1.00 96.69 106 CYS A N 1
ATOM 819 C CA . CYS A 1 106 ? 21.157 -10.055 -10.794 1.00 96.69 106 CYS A CA 1
ATOM 820 C C . CYS A 1 106 ? 21.346 -9.985 -12.317 1.00 96.69 106 CYS A C 1
ATOM 822 O O . CYS A 1 106 ? 22.482 -9.922 -12.784 1.00 96.69 106 CYS A O 1
ATOM 824 N N . GLU A 1 107 ? 20.256 -9.992 -13.085 1.00 96.56 107 GLU A N 1
ATOM 825 C CA . GLU A 1 107 ? 20.288 -10.000 -14.555 1.00 96.56 107 GLU A CA 1
ATOM 826 C C . GLU A 1 107 ? 20.441 -8.589 -15.144 1.00 96.56 107 GLU A C 1
ATOM 828 O O . GLU A 1 107 ? 21.134 -8.384 -16.145 1.00 96.56 107 GLU A O 1
ATOM 833 N N . HIS A 1 108 ? 19.834 -7.595 -14.496 1.00 95.94 108 HIS A N 1
ATOM 834 C CA . HIS A 1 108 ? 19.728 -6.222 -14.977 1.00 95.94 108 HIS A CA 1
ATOM 835 C C . HIS A 1 108 ? 20.150 -5.221 -13.888 1.00 95.94 108 HIS A C 1
ATOM 837 O O . HIS A 1 108 ? 19.298 -4.514 -13.339 1.00 95.94 108 HIS A O 1
ATOM 843 N N . PRO A 1 109 ? 21.459 -5.097 -13.578 1.00 95.19 109 PRO A N 1
ATOM 844 C CA . PRO A 1 109 ? 21.930 -4.172 -12.551 1.00 95.19 109 PRO A CA 1
ATOM 845 C C . PRO A 1 109 ? 21.485 -2.732 -12.848 1.00 95.19 109 PRO A C 1
ATOM 847 O O . PRO A 1 109 ? 21.441 -2.297 -14.002 1.00 95.19 109 PRO A O 1
ATOM 850 N N . LEU A 1 110 ? 21.165 -1.982 -11.788 1.00 92.06 110 LEU A N 1
ATOM 851 C CA . LEU A 1 110 ? 20.719 -0.582 -11.879 1.00 92.06 110 LEU A CA 1
ATOM 852 C C . LEU A 1 110 ? 21.765 0.332 -12.527 1.00 92.06 110 LEU A C 1
ATOM 854 O O . LEU A 1 110 ? 21.410 1.284 -13.219 1.00 92.06 110 LEU A O 1
ATOM 858 N N . PHE A 1 111 ? 23.047 0.041 -12.300 1.00 93.31 111 PHE A N 1
ATOM 859 C CA . PHE A 1 111 ? 24.154 0.866 -12.761 1.00 93.31 111 PHE A CA 1
ATOM 860 C C . PHE A 1 111 ? 25.098 0.082 -13.678 1.00 93.31 111 PHE A C 1
ATOM 862 O O . PHE A 1 111 ? 25.488 -1.036 -13.330 1.00 93.31 111 PHE A O 1
ATOM 869 N N . PRO A 1 112 ? 25.527 0.674 -14.812 1.00 93.19 112 PRO A N 1
ATOM 870 C CA . PRO A 1 112 ? 25.093 1.965 -15.373 1.00 93.19 112 PRO A CA 1
ATOM 871 C C . PRO A 1 112 ? 23.687 1.896 -16.004 1.00 93.19 112 PRO A C 1
ATOM 873 O O . PRO A 1 112 ? 23.307 0.853 -16.528 1.00 93.19 112 PRO A O 1
ATOM 876 N N . PHE A 1 113 ? 22.935 3.005 -16.004 1.00 89.88 113 PHE A N 1
ATOM 877 C CA . PHE A 1 113 ? 21.587 3.062 -16.593 1.00 89.88 113 PHE A CA 1
ATOM 878 C C . PHE A 1 113 ? 21.603 2.775 -18.103 1.00 89.88 113 PHE A C 1
ATOM 880 O O . PHE A 1 113 ? 22.324 3.431 -18.857 1.0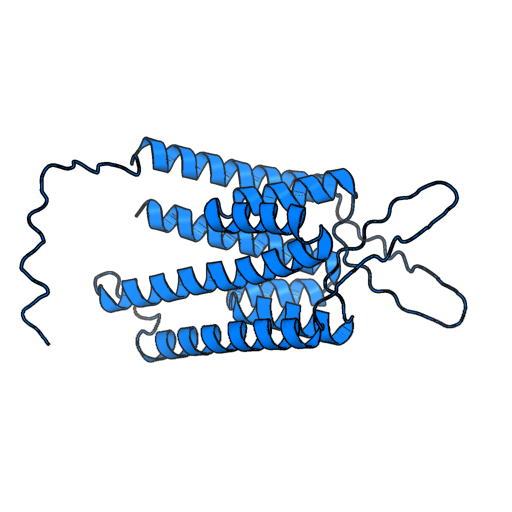0 89.88 113 PHE A O 1
ATOM 887 N N . ARG A 1 114 ? 20.763 1.833 -18.559 1.00 92.06 114 ARG A N 1
ATOM 888 C CA . ARG A 1 114 ? 20.665 1.402 -19.967 1.00 92.06 114 ARG A CA 1
ATOM 889 C C . ARG A 1 114 ? 19.284 1.689 -20.562 1.00 92.06 114 ARG A C 1
ATOM 891 O O . ARG A 1 114 ? 18.574 0.780 -20.965 1.00 92.06 114 ARG A O 1
ATOM 898 N N . MET A 1 115 ? 18.909 2.964 -20.664 1.00 89.94 115 MET A N 1
ATOM 899 C CA . MET A 1 115 ? 17.590 3.372 -21.193 1.00 89.94 115 MET A CA 1
ATOM 900 C C . MET A 1 115 ? 17.341 2.986 -22.665 1.00 89.94 115 MET A C 1
ATOM 902 O O . MET A 1 115 ? 16.201 3.011 -23.116 1.00 89.94 115 MET A O 1
ATOM 906 N N . GLY A 1 116 ? 18.395 2.668 -23.425 1.00 94.38 116 GLY A N 1
ATOM 907 C CA . GLY A 1 116 ? 18.279 2.189 -24.807 1.00 94.38 116 GLY A CA 1
ATOM 908 C C . GLY A 1 116 ? 18.049 0.679 -24.935 1.00 94.38 116 GLY A C 1
ATOM 909 O O . GLY A 1 116 ? 17.796 0.201 -26.036 1.00 94.38 116 GLY A O 1
ATOM 910 N N . ASP A 1 117 ? 18.156 -0.072 -23.837 1.00 94.94 117 ASP A N 1
ATOM 911 C CA . ASP A 1 117 ? 17.985 -1.522 -23.820 1.00 94.94 117 ASP A CA 1
ATOM 912 C C . ASP A 1 117 ? 16.545 -1.875 -23.420 1.00 94.94 117 ASP A C 1
ATOM 914 O O . ASP A 1 117 ? 16.136 -1.722 -22.267 1.00 94.94 117 ASP A O 1
ATOM 918 N N . VAL A 1 118 ? 15.771 -2.359 -24.395 1.00 93.56 118 VAL A N 1
ATOM 919 C CA . VAL A 1 118 ? 14.363 -2.741 -24.210 1.00 93.56 118 VAL A CA 1
ATOM 920 C C . VAL A 1 118 ? 14.214 -3.865 -23.178 1.00 93.56 118 VAL A C 1
ATOM 922 O O . VAL A 1 118 ? 13.243 -3.868 -22.419 1.00 93.56 118 VAL A O 1
ATOM 925 N N . GLY A 1 119 ? 15.171 -4.797 -23.107 1.00 94.44 119 GLY A N 1
ATOM 926 C CA . GLY A 1 119 ? 15.158 -5.882 -22.124 1.00 94.44 119 GLY A CA 1
ATOM 927 C C . GLY A 1 119 ? 15.301 -5.339 -20.706 1.00 94.44 119 GLY A C 1
ATOM 928 O O . GLY A 1 119 ? 14.473 -5.619 -19.844 1.00 94.44 119 GLY A O 1
ATOM 929 N N . TRP A 1 120 ? 16.278 -4.453 -20.500 1.00 94.44 120 TRP A N 1
ATOM 930 C CA . TRP A 1 120 ? 16.484 -3.784 -19.215 1.00 94.44 120 TRP A CA 1
ATOM 931 C C . TRP A 1 120 ? 15.248 -2.972 -18.793 1.00 94.44 120 TRP A C 1
ATOM 933 O O . TRP A 1 120 ? 14.735 -3.147 -17.688 1.00 94.44 120 TRP A O 1
ATOM 943 N N . THR A 1 121 ? 14.714 -2.118 -19.675 1.00 93.31 121 THR A N 1
ATOM 944 C CA . THR A 1 121 ? 13.554 -1.274 -19.340 1.00 93.31 121 THR A CA 1
ATOM 945 C C . THR A 1 121 ? 12.296 -2.097 -19.061 1.00 93.31 121 THR A C 1
ATOM 947 O O . THR A 1 121 ? 11.558 -1.774 -18.131 1.00 93.31 121 THR A O 1
ATOM 950 N N . SER A 1 122 ? 12.039 -3.158 -19.832 1.00 91.75 122 SER A N 1
ATOM 951 C CA . SER A 1 122 ? 10.859 -4.009 -19.631 1.00 91.75 122 SER A CA 1
ATOM 952 C C . SER A 1 122 ? 10.920 -4.807 -18.326 1.00 91.75 122 SER A C 1
ATOM 954 O O . SER A 1 122 ? 9.911 -4.867 -17.623 1.00 91.75 122 SER A O 1
ATOM 956 N N . ALA A 1 123 ? 12.090 -5.334 -17.946 1.00 94.06 123 ALA A N 1
ATOM 957 C CA . ALA A 1 123 ? 12.276 -6.035 -16.676 1.00 94.06 123 ALA A CA 1
ATOM 958 C C . ALA A 1 123 ? 12.022 -5.114 -15.468 1.00 94.06 123 ALA A C 1
ATOM 960 O O . ALA A 1 123 ? 11.240 -5.446 -14.577 1.00 94.06 123 ALA A O 1
ATOM 961 N N . TRP A 1 124 ? 12.604 -3.911 -15.467 1.00 93.31 124 TRP A N 1
ATOM 962 C CA . TRP A 1 124 ? 12.384 -2.928 -14.399 1.00 93.31 124 TRP A CA 1
ATOM 963 C C . TRP A 1 124 ? 10.942 -2.417 -14.342 1.00 93.31 124 TRP A C 1
ATOM 965 O O . TRP A 1 124 ? 10.402 -2.211 -13.250 1.00 93.31 124 TRP A O 1
ATOM 975 N N . LEU A 1 125 ? 10.293 -2.253 -15.498 1.00 90.75 125 LEU A N 1
ATOM 976 C CA . LEU A 1 125 ? 8.879 -1.899 -15.562 1.00 90.75 125 LEU A CA 1
ATOM 977 C C . LEU A 1 125 ? 8.009 -3.000 -14.943 1.00 90.75 125 LEU A C 1
ATOM 979 O O . LEU A 1 125 ? 7.153 -2.697 -14.114 1.00 90.75 125 LEU A O 1
ATOM 983 N N . LEU A 1 126 ? 8.251 -4.267 -15.295 1.00 90.69 126 LEU A N 1
ATOM 984 C CA . LEU A 1 126 ? 7.520 -5.410 -14.747 1.00 90.69 126 LEU A CA 1
ATOM 985 C C . LEU A 1 126 ? 7.679 -5.497 -13.226 1.00 90.69 126 LEU A C 1
ATOM 987 O O . LEU A 1 126 ? 6.688 -5.649 -12.512 1.00 90.69 126 LEU A O 1
ATOM 991 N N . THR A 1 127 ? 8.903 -5.334 -12.727 1.00 92.94 127 THR A N 1
ATOM 992 C CA . THR A 1 127 ? 9.187 -5.344 -11.289 1.00 92.94 127 THR A CA 1
ATOM 993 C C . THR A 1 127 ? 8.494 -4.187 -10.574 1.00 92.94 127 THR A C 1
ATOM 995 O O . THR A 1 127 ? 7.860 -4.406 -9.549 1.00 92.94 127 THR A O 1
ATOM 998 N N . THR A 1 128 ? 8.487 -2.981 -11.144 1.00 91.00 128 THR A N 1
ATOM 999 C CA . THR A 1 128 ? 7.763 -1.829 -10.568 1.00 91.00 128 THR A CA 1
ATOM 1000 C C . THR A 1 128 ? 6.249 -2.069 -10.515 1.00 91.00 128 THR A C 1
ATOM 1002 O O . THR A 1 128 ? 5.595 -1.769 -9.517 1.00 91.00 128 THR A O 1
ATOM 1005 N N . VAL A 1 129 ? 5.675 -2.652 -11.571 1.00 90.38 129 VAL A N 1
ATOM 1006 C CA . VAL A 1 129 ? 4.247 -3.000 -11.619 1.00 90.38 129 VAL A CA 1
ATOM 1007 C C . VAL A 1 129 ? 3.913 -4.088 -10.594 1.00 90.38 129 VAL A C 1
ATOM 1009 O O . VAL A 1 129 ? 2.912 -3.984 -9.885 1.00 90.38 129 VAL A O 1
ATOM 1012 N N . GLY A 1 130 ? 4.755 -5.115 -10.465 1.00 91.25 130 GLY A N 1
ATOM 1013 C CA . GLY A 1 130 ? 4.592 -6.138 -9.432 1.00 91.25 130 GLY A CA 1
ATOM 1014 C C . GLY A 1 130 ? 4.667 -5.556 -8.017 1.00 91.25 130 GLY A C 1
ATOM 1015 O O . GLY A 1 130 ? 3.901 -5.968 -7.142 1.00 91.25 130 GLY A O 1
ATOM 1016 N N . ASP A 1 131 ? 5.523 -4.555 -7.807 1.00 91.50 131 ASP A N 1
ATOM 1017 C CA . ASP A 1 131 ? 5.684 -3.887 -6.517 1.00 91.50 131 ASP A CA 1
ATOM 1018 C C . ASP A 1 131 ? 4.418 -3.125 -6.120 1.00 91.50 131 ASP A C 1
ATOM 1020 O O . ASP A 1 131 ? 3.912 -3.240 -4.997 1.00 91.50 131 ASP A O 1
ATOM 1024 N N . PHE A 1 132 ? 3.855 -2.406 -7.093 1.00 89.50 132 PHE A N 1
ATOM 1025 C CA . PHE A 1 132 ? 2.588 -1.700 -6.968 1.00 89.50 132 PHE A CA 1
ATOM 1026 C C . PHE A 1 132 ? 1.438 -2.632 -6.593 1.00 89.50 132 PHE A C 1
ATOM 1028 O O . PHE A 1 132 ? 0.711 -2.367 -5.634 1.00 89.50 132 PHE A O 1
ATOM 1035 N N . TYR A 1 133 ? 1.273 -3.748 -7.303 1.00 92.00 133 TYR A N 1
ATOM 1036 C CA . TYR A 1 133 ? 0.194 -4.683 -6.989 1.00 92.00 133 TYR A CA 1
ATOM 1037 C C . TYR A 1 133 ? 0.401 -5.369 -5.640 1.00 92.00 133 TYR A C 1
ATOM 1039 O O . TYR A 1 133 ? -0.560 -5.547 -4.897 1.00 92.00 133 TYR A O 1
ATOM 1047 N N . THR A 1 134 ? 1.640 -5.695 -5.272 1.00 93.94 134 THR A N 1
ATOM 1048 C CA . THR A 1 134 ? 1.946 -6.320 -3.978 1.00 93.94 134 THR A CA 1
ATOM 1049 C C . THR A 1 134 ? 1.575 -5.403 -2.809 1.00 93.94 134 THR A C 1
ATOM 1051 O O . THR A 1 134 ? 0.880 -5.816 -1.876 1.00 93.94 134 THR A O 1
ATOM 1054 N N . SER A 1 135 ? 1.982 -4.135 -2.874 1.00 91.62 135 SER A N 1
ATOM 1055 C CA . SER A 1 135 ? 1.649 -3.124 -1.863 1.00 91.62 135 SER A CA 1
ATOM 1056 C C . SER A 1 135 ? 0.148 -2.794 -1.848 1.00 91.62 135 SER A C 1
ATOM 1058 O O . SER A 1 135 ? -0.456 -2.697 -0.775 1.00 91.62 135 SER A O 1
ATOM 1060 N N . THR A 1 136 ? -0.491 -2.735 -3.018 1.00 91.75 136 THR A N 1
ATOM 1061 C CA . THR A 1 136 ? -1.942 -2.532 -3.148 1.00 91.75 136 THR A CA 1
ATOM 1062 C C . THR A 1 136 ? -2.744 -3.690 -2.556 1.00 91.75 136 THR A C 1
ATOM 1064 O O . THR A 1 136 ? -3.707 -3.454 -1.828 1.00 91.75 136 THR A O 1
ATOM 1067 N N . LEU A 1 137 ? -2.338 -4.941 -2.784 1.00 93.81 137 LEU A N 1
ATOM 1068 C CA . LEU A 1 137 ? -2.979 -6.118 -2.192 1.00 93.81 137 LEU A CA 1
ATOM 1069 C C . LEU A 1 137 ? -2.849 -6.133 -0.665 1.00 93.81 137 LEU A C 1
ATOM 1071 O O . LEU A 1 137 ? -3.813 -6.472 0.021 1.00 93.81 137 LEU A O 1
ATOM 1075 N N . CYS A 1 138 ? -1.706 -5.700 -0.121 1.00 94.06 138 CYS A N 1
ATOM 1076 C CA . CYS A 1 138 ? -1.542 -5.514 1.324 1.00 94.06 138 CYS A CA 1
ATOM 1077 C C . CYS A 1 138 ? -2.550 -4.499 1.878 1.00 94.06 138 CYS A C 1
ATOM 1079 O O . CYS A 1 138 ? -3.214 -4.765 2.883 1.00 94.06 138 CYS A O 1
ATOM 1081 N N . LEU A 1 139 ? -2.708 -3.356 1.203 1.00 92.38 139 LEU A N 1
ATOM 1082 C CA . LEU A 1 139 ? -3.695 -2.346 1.578 1.00 92.38 139 LEU A CA 1
ATOM 1083 C C . LEU A 1 139 ? -5.130 -2.889 1.464 1.00 92.38 139 LEU A C 1
ATOM 1085 O O . LEU A 1 139 ? -5.926 -2.711 2.385 1.00 92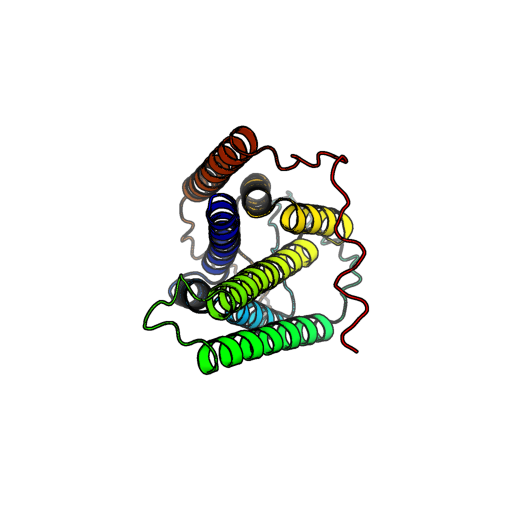.38 139 LEU A O 1
ATOM 1089 N N . CYS A 1 140 ? -5.452 -3.608 0.387 1.00 94.62 140 CYS A N 1
ATOM 1090 C CA . CYS A 1 140 ? -6.756 -4.244 0.189 1.00 94.62 140 CYS A CA 1
ATOM 1091 C C . CYS A 1 140 ? -7.086 -5.234 1.310 1.00 94.62 140 CYS A C 1
ATOM 1093 O O . CYS A 1 140 ? -8.200 -5.226 1.828 1.00 94.62 140 CYS A O 1
ATOM 1095 N N . GLY A 1 141 ? -6.107 -6.022 1.756 1.00 91.88 141 GLY A N 1
ATOM 1096 C CA . GLY A 1 141 ? -6.240 -6.893 2.920 1.00 91.88 141 GLY A CA 1
ATOM 1097 C C . GLY A 1 141 ? -6.672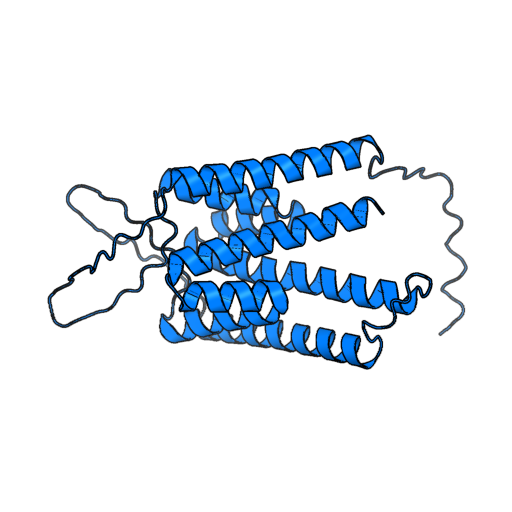 -6.163 4.182 1.00 91.88 141 GLY A C 1
ATOM 1098 O O . GLY A 1 141 ? -7.596 -6.597 4.871 1.00 91.88 141 GLY A O 1
ATOM 1099 N N . ILE A 1 142 ? -6.026 -5.028 4.465 1.00 91.38 142 ILE A N 1
ATOM 1100 C CA . ILE A 1 142 ? -6.372 -4.173 5.606 1.00 91.38 142 ILE A CA 1
ATOM 1101 C C . ILE A 1 142 ? -7.801 -3.644 5.448 1.00 91.38 142 ILE A C 1
ATOM 1103 O O . ILE A 1 142 ? -8.576 -3.690 6.402 1.00 91.38 142 ILE A O 1
ATOM 1107 N N . ILE A 1 143 ? -8.177 -3.184 4.253 1.00 92.75 143 ILE A N 1
ATOM 1108 C CA . ILE A 1 143 ? -9.508 -2.633 3.959 1.00 92.75 143 ILE A CA 1
ATOM 1109 C C . ILE A 1 143 ? -10.605 -3.691 4.124 1.00 92.75 143 ILE A C 1
ATOM 1111 O O . ILE A 1 143 ? -11.574 -3.448 4.840 1.00 92.75 143 ILE A O 1
ATOM 1115 N N . ILE A 1 144 ? -10.444 -4.874 3.528 1.00 92.38 144 ILE A N 1
ATOM 1116 C CA . ILE A 1 144 ? -11.409 -5.983 3.610 1.00 92.38 144 ILE A CA 1
ATOM 1117 C C . ILE A 1 144 ? -11.557 -6.473 5.046 1.00 92.38 144 ILE A C 1
ATOM 1119 O O . ILE A 1 144 ? -12.676 -6.669 5.523 1.00 92.38 144 ILE A O 1
ATOM 1123 N N . ALA A 1 145 ? -10.438 -6.641 5.760 1.00 89.06 145 ALA A N 1
ATOM 1124 C CA . ALA A 1 145 ? -10.480 -7.032 7.163 1.00 89.06 145 ALA A CA 1
ATOM 1125 C C . ALA A 1 145 ? -11.303 -6.033 7.980 1.00 89.06 145 ALA A C 1
ATOM 1127 O O . ALA A 1 145 ? -12.035 -6.425 8.886 1.00 89.06 145 ALA A O 1
ATOM 1128 N N . THR A 1 146 ? -11.195 -4.757 7.633 1.00 88.25 146 THR A N 1
ATOM 1129 C CA . THR A 1 146 ? -11.709 -3.643 8.407 1.00 88.25 146 THR A CA 1
ATOM 1130 C C . THR A 1 146 ? -13.172 -3.288 8.118 1.00 88.25 146 THR A C 1
ATOM 1132 O O . THR A 1 146 ? -13.956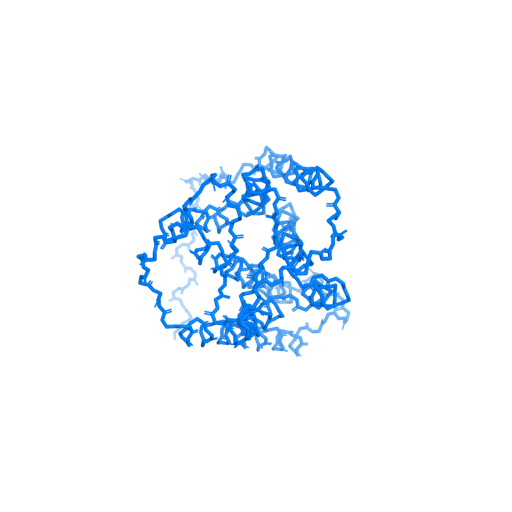 -3.197 9.059 1.00 88.25 146 THR A O 1
ATOM 1135 N N . ASP A 1 147 ? -13.542 -3.075 6.854 1.00 87.50 147 ASP A N 1
ATOM 1136 C CA . ASP A 1 147 ? -14.887 -2.631 6.440 1.00 87.50 147 ASP A CA 1
ATOM 1137 C C . ASP A 1 147 ? -15.785 -3.816 6.016 1.00 87.50 147 ASP A C 1
ATOM 1139 O O . ASP A 1 147 ? -16.917 -3.634 5.564 1.00 87.50 147 ASP A O 1
ATOM 1143 N N . GLY A 1 148 ? -15.292 -5.048 6.180 1.00 87.50 148 GLY A N 1
ATOM 1144 C CA . GLY A 1 148 ? -15.994 -6.279 5.828 1.00 87.50 148 GLY A CA 1
ATOM 1145 C C . GLY A 1 148 ? -15.886 -6.637 4.344 1.00 87.50 148 GLY A C 1
ATOM 1146 O O . GLY A 1 148 ? -15.343 -5.894 3.529 1.00 87.50 148 GLY A O 1
ATOM 1147 N N . GLY A 1 149 ? -16.421 -7.806 3.981 1.00 86.75 149 GLY A N 1
ATOM 1148 C CA . GLY A 1 149 ? -16.219 -8.394 2.652 1.00 86.75 149 GLY A CA 1
ATOM 1149 C C . GLY A 1 149 ? -16.787 -7.567 1.495 1.00 86.75 149 GLY A C 1
ATOM 1150 O O . GLY A 1 149 ? -16.085 -7.327 0.520 1.00 86.75 149 GLY A O 1
ATOM 1151 N N . VAL A 1 150 ? -18.038 -7.101 1.598 1.00 92.00 150 VAL A N 1
ATOM 1152 C CA . VAL A 1 150 ? -18.717 -6.415 0.480 1.00 92.00 150 VAL A CA 1
ATOM 1153 C C . VAL A 1 150 ? -18.204 -4.987 0.301 1.00 92.00 150 VAL A C 1
ATOM 1155 O O . VAL A 1 150 ? -17.748 -4.624 -0.780 1.00 92.00 150 VAL A O 1
ATOM 1158 N N . VAL A 1 151 ? -18.253 -4.174 1.361 1.00 92.69 151 VAL A N 1
ATOM 1159 C CA . VAL A 1 151 ? -17.823 -2.767 1.302 1.00 92.69 151 VAL A CA 1
ATOM 1160 C C . VAL A 1 151 ? -16.313 -2.684 1.115 1.00 92.69 151 VAL A C 1
ATOM 1162 O O . VAL A 1 151 ? -15.845 -1.945 0.251 1.00 92.69 151 VAL A O 1
ATOM 1165 N N . GLY A 1 152 ? -15.550 -3.475 1.874 1.00 92.94 152 GLY A N 1
ATOM 1166 C CA . GLY A 1 152 ? -14.105 -3.537 1.718 1.00 92.94 152 GLY A CA 1
ATOM 1167 C C . GLY A 1 152 ? -13.696 -4.060 0.342 1.00 92.94 152 GLY A C 1
ATOM 1168 O O . GLY A 1 152 ? -12.827 -3.467 -0.286 1.00 92.94 152 GLY A O 1
ATOM 1169 N N . GLY A 1 153 ? -14.380 -5.084 -0.180 1.00 94.19 153 GLY A N 1
ATOM 1170 C CA . GLY A 1 153 ? -14.148 -5.606 -1.528 1.00 94.19 153 GLY A CA 1
ATOM 1171 C C . GLY A 1 153 ? -14.417 -4.577 -2.629 1.00 94.19 153 GLY A C 1
ATOM 1172 O O . GLY A 1 153 ? -13.614 -4.458 -3.551 1.00 94.19 153 GLY A O 1
ATOM 1173 N N . ALA A 1 154 ? -15.484 -3.780 -2.512 1.00 95.94 154 ALA A N 1
ATOM 1174 C CA . ALA A 1 154 ? -15.770 -2.695 -3.454 1.00 95.94 154 ALA A CA 1
ATOM 1175 C C . ALA A 1 154 ? -14.669 -1.619 -3.449 1.00 95.94 154 ALA A C 1
ATOM 1177 O O . ALA A 1 154 ? -14.231 -1.184 -4.514 1.00 95.94 154 ALA A O 1
ATOM 1178 N N . TRP A 1 155 ? -14.170 -1.234 -2.268 1.00 95.88 155 TRP A N 1
ATOM 1179 C CA . TRP A 1 155 ? -13.033 -0.313 -2.152 1.00 95.88 155 TRP A CA 1
ATOM 1180 C C . TRP A 1 155 ? -11.741 -0.910 -2.704 1.00 95.88 155 TRP A C 1
ATOM 1182 O O . TRP A 1 155 ? -11.021 -0.225 -3.420 1.00 95.88 155 TRP A O 1
ATOM 1192 N N . SER A 1 156 ? -11.455 -2.180 -2.417 1.00 95.88 156 SER A N 1
ATOM 1193 C CA . SER A 1 156 ? -10.290 -2.878 -2.966 1.00 95.88 156 SER A CA 1
ATOM 1194 C C . SER A 1 156 ? -10.330 -2.937 -4.490 1.00 95.88 156 SER A C 1
ATOM 1196 O O . SER A 1 156 ? -9.337 -2.628 -5.137 1.00 95.88 156 SER A O 1
ATOM 1198 N N . LEU A 1 157 ? -11.487 -3.255 -5.073 1.00 94.81 157 LEU A N 1
ATOM 1199 C CA . LEU A 1 157 ? -11.671 -3.265 -6.522 1.00 94.81 157 LEU A CA 1
ATOM 1200 C C . LEU A 1 157 ? -11.488 -1.863 -7.116 1.00 94.81 157 LEU A C 1
ATOM 1202 O O . LEU A 1 157 ? -10.817 -1.718 -8.133 1.00 94.81 157 LEU A O 1
ATOM 1206 N N . ALA A 1 158 ? -12.012 -0.827 -6.456 1.00 94.06 158 ALA A N 1
ATOM 1207 C CA . ALA A 1 158 ? -11.799 0.551 -6.881 1.00 94.06 158 ALA A CA 1
ATOM 1208 C C . ALA A 1 158 ? -10.312 0.946 -6.838 1.00 94.06 158 ALA A C 1
ATOM 1210 O O . ALA A 1 158 ? -9.822 1.535 -7.792 1.00 94.06 158 ALA A O 1
ATOM 1211 N N . ILE A 1 159 ? -9.571 0.576 -5.791 1.00 93.19 159 ILE A N 1
ATOM 1212 C CA . ILE A 1 159 ? -8.130 0.862 -5.687 1.00 93.19 159 ILE A CA 1
ATOM 1213 C C . ILE A 1 159 ? -7.338 0.088 -6.748 1.00 93.19 159 ILE A C 1
ATOM 1215 O O . ILE A 1 159 ? -6.463 0.661 -7.388 1.00 93.19 159 ILE A O 1
ATOM 1219 N N . CYS A 1 160 ? -7.662 -1.183 -6.997 1.00 91.19 160 CYS A N 1
ATOM 1220 C CA . CYS A 1 160 ? -6.987 -1.973 -8.028 1.00 91.19 160 CYS A CA 1
ATOM 1221 C C . CYS A 1 160 ? -7.233 -1.447 -9.453 1.00 91.19 160 CYS A C 1
ATOM 1223 O O . CYS A 1 160 ? -6.353 -1.582 -10.297 1.00 91.19 160 CYS A O 1
ATOM 1225 N N . LEU A 1 161 ? -8.413 -0.879 -9.736 1.00 89.94 161 LEU A N 1
ATOM 1226 C CA . LEU A 1 161 ? -8.763 -0.373 -11.071 1.00 89.94 161 LEU A CA 1
ATOM 1227 C C . LEU A 1 161 ? -8.383 1.094 -11.294 1.00 89.94 161 LEU A C 1
ATOM 1229 O O . LEU A 1 161 ? -8.041 1.468 -12.411 1.00 89.94 161 LEU A O 1
ATOM 1233 N N . LEU A 1 162 ? -8.503 1.930 -10.261 1.00 88.31 162 LEU A N 1
ATOM 1234 C CA . LEU A 1 162 ? -8.388 3.391 -10.360 1.00 88.31 162 LEU A CA 1
ATOM 1235 C C . LEU A 1 162 ? -7.161 3.948 -9.622 1.00 88.31 162 LEU A C 1
ATOM 1237 O O . LEU A 1 162 ? -6.903 5.146 -9.707 1.00 88.31 162 LEU A O 1
ATOM 1241 N N . GLY A 1 163 ? -6.418 3.103 -8.904 1.00 89.00 163 GLY A N 1
ATOM 1242 C CA . GLY A 1 163 ? -5.115 3.430 -8.335 1.00 89.00 163 GLY A CA 1
ATOM 1243 C C . GLY A 1 163 ? -5.151 4.286 -7.067 1.00 89.00 163 GLY A C 1
ATOM 1244 O O . GLY A 1 163 ? -6.029 4.171 -6.200 1.00 89.00 163 GLY A O 1
ATOM 1245 N N . GLY A 1 164 ? -4.145 5.153 -6.953 1.00 85.38 164 GLY A N 1
ATOM 1246 C CA . GLY A 1 164 ? -3.839 5.946 -5.763 1.00 85.38 164 GLY A CA 1
ATOM 1247 C C . GLY A 1 164 ? -4.957 6.882 -5.271 1.00 85.38 164 GLY A C 1
ATOM 1248 O O . GLY A 1 164 ? -5.174 6.954 -4.055 1.00 85.38 164 GLY A O 1
ATOM 1249 N N . PRO A 1 165 ? -5.724 7.569 -6.144 1.00 87.25 165 PRO A N 1
ATOM 1250 C CA . PRO A 1 165 ? -6.786 8.483 -5.713 1.00 87.25 165 PRO A CA 1
ATOM 1251 C C . PRO A 1 165 ? -7.842 7.824 -4.830 1.00 87.25 165 PRO A C 1
ATOM 1253 O O . PRO A 1 165 ? -8.292 8.418 -3.849 1.00 87.25 165 PRO A O 1
ATOM 1256 N N . PHE A 1 166 ? -8.213 6.579 -5.135 1.00 91.62 166 PHE A N 1
ATOM 1257 C CA . PHE A 1 166 ? -9.205 5.843 -4.355 1.00 91.62 166 PHE A CA 1
ATOM 1258 C C . PHE A 1 166 ? -8.645 5.364 -3.017 1.00 91.62 166 PHE A C 1
ATOM 1260 O O . PHE A 1 166 ? -9.378 5.349 -2.026 1.00 91.62 166 PHE A O 1
ATOM 1267 N N . ALA A 1 167 ? -7.344 5.062 -2.949 1.00 91.25 167 ALA A N 1
ATOM 1268 C CA . ALA A 1 167 ? -6.675 4.766 -1.686 1.00 91.25 167 ALA A CA 1
ATOM 1269 C C . ALA A 1 167 ? -6.692 5.994 -0.760 1.00 91.25 167 ALA A C 1
ATOM 1271 O O . ALA A 1 167 ? -7.073 5.887 0.408 1.00 91.25 167 ALA A O 1
ATOM 1272 N N . CYS A 1 168 ? -6.386 7.182 -1.293 1.00 90.00 168 CYS A N 1
ATOM 1273 C CA . CYS A 1 168 ? -6.498 8.442 -0.554 1.00 90.00 168 CYS A CA 1
ATOM 1274 C C . CYS A 1 168 ? -7.940 8.728 -0.119 1.00 90.00 168 CYS A C 1
ATOM 1276 O O . CYS A 1 168 ? -8.177 9.043 1.048 1.00 90.00 168 CYS A O 1
ATOM 1278 N N . ALA A 1 169 ? -8.912 8.578 -1.023 1.00 91.12 169 ALA A N 1
ATOM 1279 C CA . ALA A 1 169 ? -10.324 8.800 -0.720 1.00 91.12 169 ALA A CA 1
ATOM 1280 C C . ALA A 1 169 ? -10.822 7.881 0.405 1.00 91.12 169 ALA A C 1
ATOM 1282 O O . ALA A 1 169 ? -11.536 8.335 1.302 1.00 91.12 169 ALA A O 1
ATOM 1283 N N . TYR A 1 170 ? -10.399 6.614 0.409 1.00 93.25 170 TYR A N 1
ATOM 1284 C CA . TYR A 1 170 ? -10.693 5.679 1.491 1.00 93.25 170 TYR A CA 1
ATOM 1285 C C . TYR A 1 170 ? -10.123 6.165 2.834 1.00 93.25 170 TYR A C 1
ATOM 1287 O O . TYR A 1 170 ? -10.848 6.211 3.832 1.00 93.25 170 TYR A O 1
ATOM 1295 N N . VAL A 1 171 ? -8.852 6.582 2.866 1.00 89.62 171 VAL A N 1
ATOM 1296 C CA . VAL A 1 171 ? -8.202 7.099 4.084 1.00 89.62 171 VAL A CA 1
ATOM 1297 C C . VAL A 1 171 ? -8.905 8.360 4.595 1.00 89.62 171 VAL A C 1
ATOM 1299 O O . VAL A 1 171 ? -9.192 8.453 5.788 1.00 89.62 171 VAL A O 1
ATOM 1302 N N . VAL A 1 172 ? -9.252 9.299 3.708 1.00 89.25 172 VAL A N 1
ATOM 1303 C CA . VAL A 1 172 ? -9.983 10.530 4.057 1.00 89.25 172 VAL A CA 1
ATOM 1304 C C . VAL A 1 172 ? -11.376 10.213 4.594 1.00 89.25 172 VAL A C 1
ATOM 1306 O O . VAL A 1 172 ? -11.747 10.719 5.654 1.00 89.25 172 VAL A O 1
ATOM 1309 N N . ARG A 1 173 ? -12.137 9.335 3.925 1.00 92.38 173 ARG A N 1
ATOM 1310 C CA . ARG A 1 173 ? -13.451 8.875 4.404 1.00 92.38 173 ARG A CA 1
ATOM 1311 C C . ARG A 1 173 ? -13.334 8.300 5.810 1.00 92.38 173 ARG A C 1
ATOM 1313 O O . ARG A 1 173 ? -14.130 8.639 6.685 1.00 92.38 173 ARG A O 1
ATOM 1320 N N . ARG A 1 174 ? -12.326 7.456 6.033 1.00 87.00 174 ARG A N 1
ATOM 1321 C CA . ARG A 1 174 ? -12.095 6.811 7.324 1.00 87.00 174 ARG A CA 1
ATOM 1322 C C . ARG A 1 174 ? -11.735 7.818 8.413 1.00 87.00 174 ARG A C 1
ATOM 1324 O O . ARG A 1 174 ? -12.302 7.762 9.503 1.00 87.00 174 ARG A O 1
ATOM 1331 N N . LEU A 1 175 ? -10.847 8.761 8.106 1.00 85.19 175 LEU A N 1
ATOM 1332 C CA . LEU A 1 175 ? -10.498 9.869 8.995 1.00 85.19 175 LEU A CA 1
ATOM 1333 C C . LEU A 1 175 ? -11.721 10.720 9.341 1.00 85.19 175 LEU A C 1
ATOM 1335 O O . LEU A 1 175 ? -11.918 11.055 10.505 1.00 85.19 175 LEU A O 1
ATOM 1339 N N . HIS A 1 176 ? -12.577 11.014 8.365 1.00 84.19 176 HIS A N 1
ATOM 1340 C CA . HIS A 1 176 ? -13.786 11.801 8.581 1.00 84.19 176 HIS A CA 1
ATOM 1341 C C . HIS A 1 176 ? -14.805 11.071 9.472 1.00 84.19 176 HIS A C 1
ATOM 1343 O O . HIS A 1 176 ? -15.389 11.670 10.373 1.00 84.19 176 HIS A O 1
ATOM 1349 N N . GLN A 1 177 ? -15.004 9.768 9.253 1.00 85.00 177 GLN A N 1
ATOM 1350 C CA . GLN A 1 177 ? -15.985 8.970 9.995 1.00 85.00 177 GLN A CA 1
ATOM 1351 C C . GLN A 1 177 ? -15.527 8.607 11.411 1.00 85.00 177 GLN A C 1
ATOM 1353 O O . GLN A 1 177 ? -16.338 8.611 12.335 1.00 85.00 177 GLN A O 1
ATOM 1358 N N . HIS A 1 178 ? -14.243 8.293 11.597 1.00 79.38 178 HIS A N 1
ATOM 1359 C CA . HIS A 1 178 ? -13.744 7.725 12.854 1.00 79.38 178 HIS A CA 1
ATOM 1360 C C . HIS A 1 178 ? -12.772 8.628 13.611 1.00 79.38 178 HIS A C 1
ATOM 1362 O O . HIS A 1 178 ? -12.452 8.332 14.759 1.00 79.38 178 HIS A O 1
ATOM 1368 N N . ARG A 1 179 ? -12.301 9.725 13.000 1.00 78.50 179 ARG A N 1
ATOM 1369 C CA . ARG A 1 179 ? -11.309 10.661 13.569 1.00 78.50 179 ARG A CA 1
ATOM 1370 C C . ARG A 1 179 ? -10.014 9.998 14.055 1.00 78.50 179 ARG A C 1
ATOM 1372 O O . ARG A 1 179 ? -9.274 10.584 14.836 1.00 78.50 179 ARG A O 1
ATOM 1379 N N . THR A 1 180 ? -9.725 8.776 13.608 1.00 76.06 180 THR A N 1
ATOM 1380 C CA . THR A 1 180 ? -8.523 8.028 13.983 1.00 76.06 180 THR A CA 1
ATOM 1381 C C . THR A 1 180 ? -8.133 7.031 12.897 1.00 76.06 180 THR A C 1
ATOM 1383 O O . THR A 1 180 ? -8.991 6.419 12.261 1.00 76.06 180 THR A O 1
ATOM 1386 N N . LEU A 1 181 ? -6.823 6.860 12.704 1.00 69.25 181 LEU A N 1
ATOM 1387 C CA . LEU A 1 181 ? -6.215 5.825 11.855 1.00 69.25 181 LEU A CA 1
ATOM 1388 C C . LEU A 1 181 ? -5.503 4.741 12.674 1.00 69.25 181 LEU A C 1
ATOM 1390 O O . LEU A 1 181 ? -4.825 3.887 12.111 1.00 69.25 181 LEU A O 1
ATOM 1394 N N . ARG A 1 182 ? -5.625 4.767 14.005 1.00 67.50 182 ARG A N 1
ATOM 1395 C CA . ARG A 1 182 ? -4.934 3.807 14.870 1.00 67.50 182 ARG A CA 1
ATOM 1396 C C . ARG A 1 182 ? -5.563 2.419 14.769 1.00 67.50 182 ARG A C 1
ATOM 1398 O O . ARG A 1 182 ? -6.714 2.229 15.155 1.00 67.50 182 ARG A O 1
ATOM 1405 N N . LEU A 1 183 ? -4.769 1.425 14.370 1.00 60.53 183 LEU A N 1
ATOM 1406 C CA . LEU A 1 183 ? -5.036 0.019 14.688 1.00 60.53 183 LEU A CA 1
ATOM 1407 C C . LEU A 1 183 ? -4.765 -0.196 16.185 1.00 60.53 183 LEU A C 1
ATOM 1409 O O . LEU A 1 183 ? -3.629 -0.431 16.596 1.00 60.53 183 LEU A O 1
ATOM 1413 N N . GLN A 1 184 ? -5.801 -0.094 17.017 1.00 60.31 184 GLN A N 1
ATOM 1414 C CA . GLN A 1 184 ? -5.685 -0.465 18.426 1.00 60.31 184 GLN A CA 1
ATOM 1415 C C . GLN A 1 184 ? -5.656 -1.984 18.589 1.00 60.31 184 GLN A C 1
ATOM 1417 O O . GLN A 1 184 ? -6.476 -2.706 18.022 1.00 60.31 184 GLN A O 1
ATOM 1422 N N . CYS A 1 185 ? -4.733 -2.452 19.421 1.00 54.72 185 CYS A N 1
ATOM 1423 C CA . CYS A 1 185 ? -4.629 -3.849 19.808 1.00 54.72 185 CYS A CA 1
ATOM 1424 C C . CYS A 1 185 ? -5.264 -4.029 21.181 1.00 54.72 185 CYS A C 1
ATOM 1426 O O . CYS A 1 185 ? -4.970 -3.278 22.111 1.00 54.72 185 CYS A O 1
ATOM 1428 N N . TRP A 1 186 ? -6.133 -5.027 21.318 1.00 48.16 186 TRP A N 1
ATOM 1429 C CA . TRP A 1 186 ? -6.662 -5.405 22.621 1.00 48.16 186 TRP A CA 1
ATOM 1430 C C . TRP A 1 186 ? -5.578 -6.124 23.416 1.00 48.16 186 TRP A C 1
ATOM 1432 O O . TRP A 1 186 ? -5.200 -7.243 23.080 1.00 48.16 186 TRP A O 1
ATOM 1442 N N . TYR A 1 187 ? -5.099 -5.490 24.483 1.00 50.44 187 TYR A N 1
ATOM 1443 C CA . TYR A 1 187 ? -4.332 -6.167 25.520 1.00 50.44 187 TYR A CA 1
ATOM 1444 C C . TYR A 1 187 ? -5.264 -6.446 26.701 1.00 50.44 187 TYR A C 1
ATOM 1446 O O . TYR A 1 187 ? -5.842 -5.527 27.285 1.00 50.44 187 TYR A O 1
ATOM 1454 N N . LYS A 1 188 ? -5.471 -7.729 27.010 1.00 48.59 188 LYS A N 1
ATOM 1455 C CA . LYS A 1 188 ? -6.240 -8.163 28.178 1.00 48.59 188 LYS A CA 1
ATOM 1456 C C . LYS A 1 188 ? -5.294 -8.172 29.378 1.00 48.59 188 LYS A C 1
ATOM 1458 O O . LYS A 1 188 ? -4.753 -9.218 29.711 1.00 48.59 188 LYS A O 1
ATOM 1463 N N . ASP A 1 189 ? -5.068 -7.005 29.977 1.00 52.53 189 ASP A N 1
ATOM 1464 C CA . ASP A 1 189 ? -4.402 -6.926 31.280 1.00 52.53 189 ASP A CA 1
ATOM 1465 C C . ASP A 1 189 ? -5.411 -7.197 32.402 1.00 52.53 189 ASP A C 1
ATOM 1467 O O . ASP A 1 189 ? -6.591 -6.855 32.275 1.00 52.53 189 ASP A O 1
ATOM 1471 N N . ASN A 1 190 ? -4.953 -7.839 33.472 1.00 57.31 190 ASN A N 1
ATOM 1472 C CA . ASN A 1 190 ? -5.774 -8.373 34.558 1.00 57.31 190 ASN A CA 1
ATOM 1473 C C . ASN A 1 190 ? -6.721 -7.306 35.159 1.00 57.31 190 ASN A C 1
ATOM 1475 O O . ASN A 1 190 ? -6.312 -6.422 35.909 1.00 57.31 190 ASN A O 1
ATOM 1479 N N . ASP A 1 191 ? -8.005 -7.413 34.802 1.00 63.06 191 ASP A N 1
ATOM 1480 C CA . ASP A 1 191 ? -9.191 -6.688 35.293 1.00 63.06 191 ASP A CA 1
ATOM 1481 C C . ASP A 1 191 ? -9.262 -5.158 35.191 1.00 63.06 191 ASP A C 1
ATOM 1483 O O . ASP A 1 191 ? -10.320 -4.579 35.453 1.00 63.06 191 ASP A O 1
ATOM 1487 N N . LYS A 1 192 ? -8.229 -4.468 34.703 1.00 53.97 192 LYS A N 1
ATOM 1488 C CA . LYS A 1 192 ? -8.330 -3.032 34.408 1.00 53.97 192 LYS A CA 1
ATOM 1489 C C . LYS A 1 192 ? -8.001 -2.763 32.950 1.00 53.97 192 LYS A C 1
ATOM 1491 O O . LYS A 1 192 ? -6.847 -2.750 32.540 1.00 53.97 192 LYS A O 1
ATOM 1496 N N . ARG A 1 193 ? -9.044 -2.473 32.163 1.00 53.03 193 ARG A N 1
ATOM 1497 C CA . ARG A 1 193 ? -8.909 -1.921 30.804 1.00 53.03 193 ARG A CA 1
ATOM 1498 C C . ARG A 1 193 ? -8.435 -0.468 30.893 1.00 53.03 193 ARG A C 1
ATOM 1500 O O . ARG A 1 193 ? -9.215 0.454 30.664 1.00 53.03 193 ARG A O 1
ATOM 1507 N N . VAL A 1 194 ? -7.181 -0.252 31.277 1.00 55.81 194 VAL A N 1
ATOM 1508 C CA . VAL A 1 194 ? -6.574 1.079 31.235 1.00 55.81 194 VAL A CA 1
ATOM 1509 C C . VAL A 1 194 ? -6.109 1.318 29.804 1.00 55.81 194 VAL A C 1
ATOM 1511 O O . VAL A 1 194 ? -5.120 0.754 29.347 1.00 55.81 194 VAL A O 1
ATOM 1514 N N . PHE A 1 195 ? -6.857 2.141 29.072 1.00 54.28 195 PHE A N 1
ATOM 1515 C CA . PHE A 1 195 ? -6.412 2.640 27.777 1.00 54.28 195 PHE A CA 1
ATOM 1516 C C . PHE A 1 195 ? -5.335 3.699 28.016 1.00 54.28 195 PHE A C 1
ATOM 1518 O O . PHE A 1 195 ? -5.643 4.829 28.385 1.00 54.28 195 PHE A O 1
ATOM 1525 N N . GLY A 1 196 ? -4.071 3.332 27.807 1.00 52.69 196 GLY A N 1
ATOM 1526 C CA . GLY A 1 196 ? -2.974 4.291 27.739 1.00 52.69 196 GLY A CA 1
ATOM 1527 C C . GLY A 1 196 ? -3.113 5.145 26.482 1.00 52.69 196 GLY A C 1
ATOM 1528 O O . GLY A 1 196 ? -2.623 4.782 25.413 1.00 52.69 196 GLY A O 1
ATOM 1529 N N . THR A 1 197 ? -3.807 6.274 26.578 1.00 48.41 197 THR A N 1
ATOM 1530 C CA . THR A 1 197 ? -3.854 7.272 25.509 1.00 48.41 197 THR A CA 1
ATOM 1531 C C . THR A 1 197 ? -2.559 8.076 25.532 1.00 48.41 197 THR A C 1
ATOM 1533 O O . THR A 1 197 ? -2.512 9.177 26.068 1.00 48.41 197 THR A O 1
ATOM 1536 N N . HIS A 1 198 ? -1.486 7.540 24.943 1.00 47.56 198 HIS A N 1
ATOM 1537 C CA . HIS A 1 198 ? -0.376 8.398 24.530 1.00 47.56 198 HIS A CA 1
ATOM 1538 C C . HIS A 1 198 ? -0.862 9.222 23.332 1.00 47.56 198 HIS A C 1
ATOM 1540 O O . HIS A 1 198 ? -0.919 8.750 22.186 1.00 47.56 198 HIS A O 1
ATOM 1546 N N . GLU A 1 199 ? -1.323 10.426 23.654 1.00 49.53 199 GLU A N 1
ATOM 1547 C CA . GLU A 1 199 ? -1.951 11.403 22.775 1.00 49.53 199 GLU A CA 1
ATOM 1548 C C . GLU A 1 199 ? -0.868 12.179 22.016 1.00 49.53 199 GLU A C 1
ATOM 1550 O O . GLU A 1 199 ? -0.626 13.357 22.225 1.00 49.53 199 GLU A O 1
ATOM 1555 N N . VAL A 1 200 ? -0.169 11.484 21.121 1.00 49.44 200 VAL A N 1
ATOM 1556 C CA . VAL A 1 200 ? 0.502 12.141 19.996 1.00 49.44 200 VAL A CA 1
ATOM 1557 C C . VAL A 1 200 ? -0.375 11.852 18.792 1.00 49.44 200 VAL A C 1
ATOM 1559 O O . VAL A 1 200 ? -0.122 10.926 18.023 1.00 49.44 200 VAL A O 1
ATOM 1562 N N . THR A 1 201 ? -1.496 12.569 18.709 1.00 54.09 201 THR A N 1
ATOM 1563 C CA . THR A 1 201 ? -2.253 12.636 17.462 1.00 54.09 201 THR A CA 1
ATOM 1564 C C . THR A 1 201 ? -1.741 13.863 16.719 1.00 54.09 201 THR A C 1
ATOM 1566 O O . THR A 1 201 ? -2.019 14.982 17.141 1.00 54.09 201 THR A O 1
ATOM 1569 N N . PRO A 1 202 ? -0.917 13.703 15.669 1.00 58.03 202 PRO A N 1
ATOM 1570 C CA . PRO A 1 202 ? -0.775 14.776 14.695 1.00 58.03 202 PRO A CA 1
ATOM 1571 C C . PRO A 1 202 ? -2.176 15.217 14.266 1.00 58.03 202 PRO A C 1
ATOM 1573 O O . PRO A 1 202 ? -3.058 14.374 14.081 1.00 58.03 202 PRO A O 1
ATOM 1576 N N . ASP A 1 203 ? -2.368 16.529 14.170 1.00 73.38 203 ASP A N 1
ATOM 1577 C CA . ASP A 1 203 ? -3.658 17.159 13.920 1.00 73.38 203 ASP A CA 1
ATOM 1578 C C . ASP A 1 203 ? -4.337 16.470 12.725 1.00 73.38 203 ASP A C 1
ATOM 1580 O O . ASP A 1 203 ? -3.807 16.455 11.612 1.00 73.38 203 ASP A O 1
ATOM 1584 N N . VAL A 1 204 ? -5.468 15.799 12.966 1.00 70.62 204 VAL A N 1
ATOM 1585 C CA . VAL A 1 204 ? -6.162 14.954 11.972 1.00 70.62 204 VAL A CA 1
ATOM 1586 C C . VAL A 1 204 ? -6.417 15.731 10.678 1.00 70.62 204 VAL A C 1
ATOM 1588 O O . VAL A 1 204 ? -6.331 15.178 9.581 1.00 70.62 204 VAL A O 1
ATOM 1591 N N . ASN A 1 205 ? -6.641 17.037 10.811 1.00 73.12 205 ASN A N 1
ATOM 1592 C CA . ASN A 1 205 ? -6.825 17.967 9.706 1.00 73.12 205 ASN A CA 1
ATOM 1593 C C . ASN A 1 205 ? -5.600 18.051 8.782 1.00 73.12 205 ASN A C 1
ATOM 1595 O O . ASN A 1 205 ? -5.770 18.147 7.570 1.00 73.12 205 ASN A O 1
ATOM 1599 N N . VAL A 1 206 ? -4.378 17.953 9.319 1.00 79.62 206 VAL A N 1
ATOM 1600 C CA . VAL A 1 206 ? -3.132 17.965 8.533 1.00 79.62 206 VAL A CA 1
ATOM 1601 C C . VAL A 1 206 ? -3.040 16.721 7.658 1.00 79.62 206 VAL A C 1
ATOM 1603 O O . VAL A 1 206 ? -2.714 16.829 6.480 1.00 79.62 206 VAL A O 1
ATOM 1606 N N . TRP A 1 207 ? -3.389 15.547 8.189 1.00 75.81 207 TRP A N 1
ATOM 1607 C CA . TRP A 1 207 ? -3.406 14.315 7.396 1.00 75.81 207 TRP A CA 1
ATOM 1608 C C . TRP A 1 207 ? -4.490 14.333 6.326 1.00 75.81 207 TRP A C 1
ATOM 1610 O O . TRP A 1 207 ? -4.221 13.964 5.185 1.00 75.81 207 TRP A O 1
ATOM 1620 N N . ILE A 1 208 ? -5.699 14.795 6.664 1.00 74.31 208 ILE A N 1
ATOM 1621 C CA . ILE A 1 208 ? -6.779 14.952 5.681 1.00 74.31 208 ILE A CA 1
ATOM 1622 C C . ILE A 1 208 ? -6.331 15.894 4.561 1.00 74.31 208 ILE A C 1
ATOM 1624 O O . ILE A 1 208 ? -6.463 15.540 3.390 1.00 74.31 208 ILE A O 1
ATOM 1628 N N . ALA A 1 209 ? -5.767 17.055 4.901 1.00 77.62 209 ALA A N 1
ATOM 1629 C CA . ALA A 1 209 ? -5.260 18.009 3.923 1.00 77.62 209 ALA A CA 1
ATOM 1630 C C . ALA A 1 209 ? -4.158 17.387 3.055 1.00 77.62 209 ALA A C 1
ATOM 1632 O O . ALA A 1 209 ? -4.232 17.474 1.833 1.00 77.62 209 ALA A O 1
ATOM 1633 N N . PHE A 1 210 ? -3.197 16.688 3.664 1.00 80.69 210 PHE A N 1
ATOM 1634 C CA . PHE A 1 210 ? -2.110 16.017 2.955 1.00 80.69 210 PHE A CA 1
ATOM 1635 C C . PHE A 1 210 ? -2.629 15.006 1.924 1.00 80.69 210 PHE A C 1
ATOM 1637 O O . PHE A 1 210 ? -2.301 15.119 0.745 1.00 80.69 210 PHE A O 1
ATOM 1644 N N . TYR A 1 211 ? -3.497 14.069 2.324 1.00 76.19 211 TYR A N 1
ATOM 1645 C CA . TYR A 1 211 ? -4.047 13.067 1.400 1.00 76.19 211 TYR A CA 1
ATOM 1646 C C . TY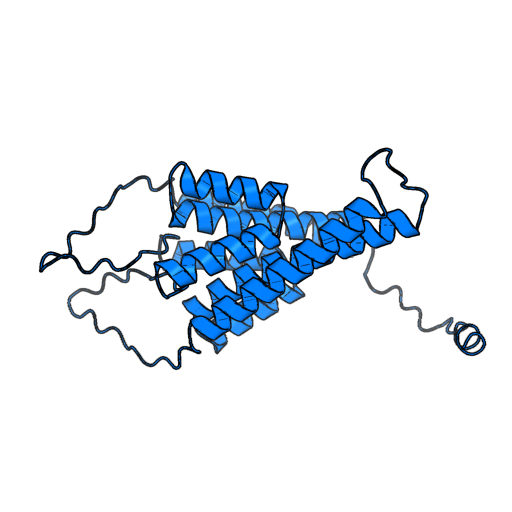R A 1 211 ? -4.979 13.666 0.351 1.00 76.19 211 TYR A C 1
ATOM 1648 O O . TYR A 1 211 ? -5.018 13.183 -0.778 1.00 76.19 211 TYR A O 1
ATOM 1656 N N . THR A 1 212 ? -5.714 14.723 0.697 1.00 75.25 212 THR A N 1
ATOM 1657 C CA . THR A 1 212 ? -6.592 15.408 -0.258 1.00 75.25 212 THR A CA 1
ATOM 1658 C C . THR A 1 212 ? -5.769 16.123 -1.324 1.00 75.25 212 THR A C 1
ATOM 1660 O O . THR A 1 212 ? -6.046 15.966 -2.508 1.00 75.25 212 THR A O 1
ATOM 1663 N N . VAL A 1 213 ? -4.722 16.857 -0.933 1.00 83.00 213 VAL A N 1
ATOM 1664 C CA . VAL A 1 213 ? -3.814 17.527 -1.876 1.00 83.00 213 VAL A CA 1
ATOM 1665 C C . VAL A 1 213 ? -3.095 16.505 -2.745 1.00 83.00 213 VAL A C 1
ATOM 1667 O O . VAL A 1 213 ? -3.009 16.693 -3.956 1.00 83.00 213 VAL A O 1
ATOM 1670 N N . LEU A 1 214 ? -2.618 15.411 -2.154 1.00 77.88 214 LEU A N 1
ATOM 1671 C CA . LEU A 1 214 ? -1.910 14.363 -2.879 1.00 77.88 214 LEU A CA 1
ATOM 1672 C C . LEU A 1 214 ? -2.830 13.664 -3.894 1.00 77.88 214 LEU A C 1
ATOM 1674 O O . LEU A 1 214 ? -2.478 13.562 -5.068 1.00 77.88 214 LEU A O 1
ATOM 1678 N N . GLY A 1 215 ? -4.045 13.287 -3.483 1.00 71.31 215 GLY A N 1
ATOM 1679 C CA . GLY A 1 215 ? -5.048 12.698 -4.373 1.00 71.31 215 GLY A CA 1
ATOM 1680 C C . GLY A 1 215 ? -5.506 13.647 -5.485 1.00 71.31 215 GLY A C 1
ATOM 1681 O O . GLY A 1 215 ? -5.616 13.228 -6.635 1.00 71.31 215 GLY A O 1
ATOM 1682 N N . LEU A 1 216 ? -5.727 14.932 -5.178 1.00 77.75 216 LEU A N 1
ATOM 1683 C CA . LEU A 1 216 ? -6.111 15.940 -6.175 1.00 77.75 216 LEU A CA 1
ATOM 1684 C C . LEU A 1 216 ? -4.991 16.206 -7.179 1.00 77.75 216 LEU A C 1
ATOM 1686 O O . LEU A 1 216 ? -5.263 16.267 -8.373 1.00 77.75 216 LEU A O 1
ATOM 1690 N N . SER A 1 217 ? -3.748 16.327 -6.706 1.00 77.75 217 SER A N 1
ATOM 1691 C CA . SER A 1 217 ? -2.573 16.536 -7.565 1.00 77.75 217 SER A CA 1
ATOM 1692 C C . SER A 1 217 ? -2.377 15.372 -8.531 1.00 77.75 217 SER A C 1
ATOM 1694 O O . SER A 1 217 ? -1.996 15.562 -9.683 1.00 77.75 217 SER A O 1
ATOM 1696 N N . PHE A 1 218 ? -2.665 14.153 -8.076 1.00 71.88 218 PHE A N 1
ATOM 1697 C CA . PHE A 1 218 ? -2.642 12.992 -8.949 1.00 71.88 218 PHE A CA 1
ATOM 1698 C C . PHE A 1 218 ? -3.802 13.007 -9.948 1.00 71.88 218 PHE A C 1
ATOM 1700 O O . PHE A 1 218 ? -3.596 12.782 -11.136 1.00 71.88 218 PHE A O 1
ATOM 1707 N N . PHE A 1 219 ? -5.022 13.298 -9.492 1.00 72.19 219 PHE A N 1
ATOM 1708 C CA . PHE A 1 219 ? -6.193 13.336 -10.367 1.00 72.19 219 PHE A CA 1
ATOM 1709 C C . PHE A 1 219 ? -6.043 14.382 -11.479 1.00 72.19 219 PHE A C 1
ATOM 1711 O O . PHE A 1 219 ? -6.410 14.113 -12.620 1.00 72.19 219 PHE A O 1
ATOM 1718 N N . THR A 1 220 ? -5.462 15.549 -11.181 1.00 79.44 220 THR A N 1
ATOM 1719 C CA . THR A 1 220 ? -5.172 16.569 -12.196 1.00 79.44 220 THR A CA 1
ATOM 1720 C C . THR A 1 220 ? -4.120 16.099 -13.195 1.00 79.44 220 THR A C 1
ATOM 1722 O O . THR A 1 220 ? -4.311 16.314 -14.389 1.00 79.44 220 THR A O 1
ATOM 1725 N N . LEU A 1 221 ? -3.067 15.407 -12.744 1.00 75.94 221 LEU A N 1
ATOM 1726 C CA . LEU A 1 221 ? -2.046 14.818 -13.619 1.00 75.94 221 LEU A CA 1
ATOM 1727 C C . LEU A 1 221 ? -2.621 13.706 -14.515 1.00 75.94 221 LEU A C 1
ATOM 1729 O O . LEU A 1 221 ? -2.302 13.611 -15.702 1.00 75.94 221 LEU A O 1
ATOM 1733 N N . LEU A 1 222 ? -3.483 12.856 -13.958 1.00 71.94 222 LEU A N 1
ATOM 1734 C CA . LEU A 1 222 ? -4.160 11.803 -14.706 1.00 71.94 222 LEU A CA 1
ATOM 1735 C C . LEU A 1 222 ? -5.101 12.417 -15.747 1.00 71.94 222 LEU A C 1
ATOM 1737 O O . LEU A 1 222 ? -5.055 12.039 -16.913 1.00 71.94 222 LEU A O 1
ATOM 1741 N N . ALA A 1 223 ? -5.908 13.403 -15.350 1.00 77.94 223 ALA A N 1
ATOM 1742 C CA . ALA A 1 223 ? -6.819 14.100 -16.250 1.00 77.94 223 ALA A CA 1
ATOM 1743 C C . ALA A 1 223 ? -6.068 14.824 -17.377 1.00 77.94 223 ALA A C 1
ATOM 1745 O O . ALA A 1 223 ? -6.474 14.717 -18.532 1.00 77.94 223 ALA A O 1
ATOM 1746 N N . SER A 1 224 ? -4.951 15.502 -17.081 1.00 80.19 224 SER A N 1
ATOM 1747 C CA . SER A 1 224 ? -4.134 16.143 -18.118 1.00 80.19 224 SER A CA 1
ATOM 1748 C C . SER A 1 224 ? -3.553 15.113 -19.085 1.00 80.19 224 SER A C 1
ATOM 1750 O O . SER A 1 224 ? -3.636 15.296 -20.296 1.00 80.19 224 SER A O 1
ATOM 1752 N N . THR A 1 225 ? -3.061 13.986 -18.565 1.00 75.81 225 THR A N 1
ATOM 1753 C CA . THR A 1 225 ? -2.518 12.894 -19.386 1.00 75.81 225 THR A CA 1
ATOM 1754 C C . THR A 1 225 ? -3.583 12.282 -20.299 1.00 75.81 225 THR A C 1
ATOM 1756 O O . THR A 1 225 ? -3.318 12.035 -21.473 1.00 75.81 225 THR A O 1
ATOM 1759 N N . LEU A 1 226 ? -4.799 12.068 -19.788 1.00 75.75 226 LEU A N 1
ATOM 1760 C CA . LEU A 1 226 ? -5.921 11.540 -20.569 1.00 75.75 226 LEU A CA 1
ATOM 1761 C C . LEU A 1 226 ? -6.413 12.523 -21.640 1.00 75.75 226 LEU A C 1
ATOM 1763 O O . LEU A 1 226 ? -6.853 12.088 -22.702 1.00 75.75 226 LEU A O 1
ATOM 1767 N N . CYS A 1 227 ? -6.334 13.830 -21.378 1.00 81.00 227 CYS A N 1
ATOM 1768 C CA . CYS A 1 227 ? -6.671 14.866 -22.354 1.00 81.00 227 CYS A CA 1
ATOM 1769 C C . CYS A 1 227 ? -5.637 14.958 -23.485 1.00 81.00 227 CYS A C 1
ATOM 1771 O O . CYS A 1 227 ? -6.018 15.119 -24.642 1.00 81.00 227 CYS A O 1
ATOM 1773 N N . GLU A 1 228 ? -4.343 14.852 -23.168 1.00 81.62 228 GLU A N 1
ATOM 1774 C CA . GLU A 1 228 ? -3.262 14.895 -24.166 1.00 81.62 228 GLU A CA 1
ATOM 1775 C C . GLU A 1 228 ? -3.174 13.602 -24.988 1.00 81.62 228 GLU A C 1
ATOM 1777 O O . GLU A 1 228 ? -2.854 13.620 -26.180 1.00 81.62 228 GLU A O 1
ATOM 1782 N N . HIS A 1 229 ? -3.482 12.471 -24.359 1.00 74.19 229 HIS A N 1
ATOM 1783 C CA . HIS A 1 229 ? -3.415 11.148 -24.959 1.00 74.19 229 HIS A CA 1
ATOM 1784 C C . HIS A 1 229 ? -4.682 10.364 -24.611 1.00 74.19 229 HIS A C 1
ATOM 1786 O O . HIS A 1 229 ? -4.668 9.564 -23.670 1.00 74.19 229 HIS A O 1
ATOM 1792 N N . PRO A 1 230 ? -5.789 10.554 -25.355 1.00 73.25 230 PRO A N 1
ATOM 1793 C CA . PRO A 1 230 ? -6.968 9.727 -25.158 1.00 73.25 230 PRO A CA 1
ATOM 1794 C C . PRO A 1 230 ? -6.552 8.263 -25.322 1.00 73.25 230 PRO A C 1
ATOM 1796 O O . PRO A 1 230 ? -6.043 7.881 -26.375 1.00 73.25 230 PRO A O 1
ATOM 1799 N N . LEU A 1 231 ? -6.759 7.451 -24.276 1.00 56.25 231 LEU A N 1
ATOM 1800 C CA . LEU A 1 231 ? -6.359 6.033 -24.165 1.00 56.25 231 LEU A CA 1
ATOM 1801 C C . LEU A 1 231 ? -6.870 5.127 -25.305 1.00 56.25 231 LEU A C 1
ATOM 1803 O O . LEU A 1 231 ? -6.524 3.951 -25.367 1.00 56.25 231 LEU A O 1
ATOM 1807 N N . PHE A 1 232 ? -7.661 5.670 -26.229 1.00 48.50 232 PHE A N 1
ATOM 1808 C CA . PHE A 1 232 ? -8.175 4.982 -27.397 1.00 48.50 232 PHE A CA 1
ATOM 1809 C C . PHE A 1 232 ? -7.948 5.788 -28.684 1.00 48.50 232 PHE A C 1
ATOM 1811 O O . PHE A 1 232 ? -8.887 6.388 -29.204 1.00 48.50 232 PHE A O 1
ATOM 1818 N N . PRO A 1 233 ? -6.768 5.706 -29.319 1.00 51.62 233 PRO A N 1
ATOM 1819 C CA . PRO A 1 233 ? -6.684 5.732 -30.763 1.00 51.62 233 PRO A CA 1
ATOM 1820 C C . PRO A 1 233 ? -6.797 4.284 -31.271 1.00 51.62 233 PRO A C 1
ATOM 1822 O O . PRO A 1 233 ? -5.981 3.841 -32.073 1.00 51.62 233 PRO A O 1
ATOM 1825 N N . PHE A 1 234 ? -7.782 3.500 -30.805 1.00 46.75 234 PHE A N 1
ATOM 1826 C CA . PHE A 1 234 ? -8.136 2.250 -31.484 1.00 46.75 234 PHE A CA 1
ATOM 1827 C C . PHE A 1 234 ? -8.867 2.631 -32.772 1.00 46.75 234 PHE A C 1
ATOM 1829 O O . PHE A 1 234 ? -10.089 2.574 -32.888 1.00 46.75 234 PHE A O 1
ATOM 1836 N N . ARG A 1 235 ? -8.093 3.065 -33.767 1.00 47.19 235 ARG A N 1
ATOM 1837 C CA . ARG A 1 235 ? -8.523 3.020 -35.154 1.00 47.19 235 ARG A CA 1
ATOM 1838 C C . ARG A 1 235 ? -8.639 1.527 -35.474 1.00 47.19 235 ARG A C 1
ATOM 1840 O O . ARG A 1 235 ? -7.630 0.880 -35.732 1.00 47.19 235 ARG A O 1
ATOM 1847 N N . MET A 1 236 ? -9.852 0.966 -35.402 1.00 48.19 236 MET A N 1
ATOM 1848 C CA . MET A 1 236 ? -10.204 -0.379 -35.904 1.00 48.19 236 MET A CA 1
ATOM 1849 C C . MET A 1 236 ? -10.052 -0.451 -37.442 1.00 48.19 236 MET A C 1
ATOM 1851 O O . MET A 1 236 ? -10.976 -0.832 -38.151 1.00 48.19 236 MET A O 1
ATOM 1855 N N . GLY A 1 237 ? -8.921 0.009 -37.977 1.00 55.00 237 GLY A N 1
ATOM 1856 C CA . GLY A 1 237 ? -8.666 0.144 -39.410 1.00 55.00 237 GLY A CA 1
ATOM 1857 C C . GLY A 1 237 ? -7.461 -0.650 -39.903 1.00 55.00 237 GLY A C 1
ATOM 1858 O O . GLY A 1 237 ? -7.491 -1.094 -41.040 1.00 55.00 237 GLY A O 1
ATOM 1859 N N . ASP A 1 238 ? -6.452 -0.901 -39.062 1.00 48.06 238 ASP A N 1
ATOM 1860 C CA . ASP A 1 238 ? -5.190 -1.514 -39.502 1.00 48.06 238 ASP A CA 1
ATOM 1861 C C . ASP A 1 238 ? -4.856 -2.777 -38.691 1.00 48.06 238 ASP A C 1
ATOM 1863 O O . ASP A 1 238 ? -3.863 -2.857 -37.968 1.00 48.06 238 ASP A O 1
ATOM 1867 N N . VAL A 1 239 ? -5.705 -3.805 -38.800 1.00 52.78 239 VAL A N 1
ATOM 1868 C CA . VAL A 1 239 ? -5.382 -5.160 -38.321 1.00 52.78 239 VAL A CA 1
ATOM 1869 C C . VAL A 1 239 ? -4.589 -5.884 -39.413 1.00 52.78 239 VAL A C 1
ATOM 1871 O O . VAL A 1 239 ? -5.125 -6.684 -40.172 1.00 52.78 239 VAL A O 1
ATOM 1874 N N . GLY A 1 240 ? -3.295 -5.573 -39.495 1.00 46.03 240 GLY A N 1
ATOM 1875 C CA . GLY A 1 240 ? -2.301 -6.270 -40.321 1.00 46.03 240 GLY A CA 1
ATOM 1876 C C . GLY A 1 240 ? -1.307 -7.115 -39.512 1.00 46.03 240 GLY A C 1
ATOM 1877 O O . GLY A 1 240 ? -0.186 -7.313 -39.962 1.00 46.03 240 GLY A O 1
ATOM 1878 N N . TRP A 1 241 ? -1.671 -7.571 -38.306 1.00 46.88 241 TRP A N 1
ATOM 1879 C CA . TRP A 1 241 ? -0.759 -8.247 -37.360 1.00 46.88 241 TRP A CA 1
ATOM 1880 C C . TRP A 1 241 ? -1.044 -9.745 -37.133 1.00 46.88 241 TRP A C 1
ATOM 1882 O O . TRP A 1 241 ? -0.584 -10.322 -36.151 1.00 46.88 241 TRP A O 1
ATOM 1892 N N . THR A 1 242 ? -1.773 -10.417 -38.028 1.00 48.88 242 THR A N 1
ATOM 1893 C CA . THR A 1 242 ? -2.140 -11.837 -37.848 1.00 48.88 242 THR A CA 1
ATOM 1894 C C . THR A 1 242 ? -1.137 -12.870 -38.378 1.00 48.88 242 THR A C 1
ATOM 1896 O O . THR A 1 242 ? -1.426 -14.056 -38.275 1.00 48.88 242 THR A O 1
ATOM 1899 N N . SER A 1 243 ? 0.045 -12.511 -38.897 1.00 45.84 243 SER A N 1
ATOM 1900 C CA . SER A 1 243 ? 0.903 -13.501 -39.590 1.00 45.84 243 SER A CA 1
ATOM 1901 C C . SER A 1 243 ? 2.307 -13.765 -39.028 1.00 45.84 243 SER A C 1
ATOM 1903 O O . SER A 1 243 ? 2.968 -14.663 -39.540 1.00 45.84 243 SER A O 1
ATOM 1905 N N . ALA A 1 244 ? 2.782 -13.088 -37.976 1.00 46.34 244 ALA A N 1
ATOM 1906 C CA . ALA A 1 244 ? 4.185 -13.248 -37.548 1.00 46.34 244 ALA A CA 1
ATOM 1907 C C . ALA A 1 244 ? 4.435 -14.182 -36.343 1.00 46.34 244 ALA A C 1
ATOM 1909 O O . ALA A 1 244 ? 5.579 -14.553 -36.110 1.00 46.34 244 ALA A O 1
ATOM 1910 N N . TRP A 1 245 ? 3.409 -14.604 -35.594 1.00 45.09 245 TRP A N 1
ATOM 1911 C CA . TRP A 1 245 ? 3.600 -15.399 -34.362 1.00 45.09 245 TRP A CA 1
ATOM 1912 C C . TRP A 1 245 ? 3.346 -16.910 -34.497 1.00 45.09 245 TRP A C 1
ATOM 1914 O O . TRP A 1 245 ? 3.467 -17.633 -33.515 1.00 45.09 245 TRP A O 1
ATOM 1924 N N . LEU A 1 246 ? 3.044 -17.413 -35.698 1.00 43.47 246 LEU A N 1
ATOM 1925 C CA . LEU A 1 246 ? 2.764 -18.840 -35.936 1.00 43.47 246 LEU A CA 1
ATOM 1926 C C . LEU A 1 246 ? 3.924 -19.629 -36.576 1.00 43.47 246 LEU A C 1
ATOM 1928 O O . LEU A 1 246 ? 3.707 -20.749 -37.024 1.00 43.47 246 LEU A O 1
ATOM 1932 N N . LEU A 1 247 ? 5.147 -19.084 -36.625 1.00 41.44 247 LEU A N 1
ATOM 1933 C CA . LEU A 1 247 ? 6.292 -19.753 -37.276 1.00 41.44 247 LEU A CA 1
ATOM 1934 C C . LEU A 1 247 ? 7.528 -19.990 -36.396 1.00 41.44 247 LEU A C 1
ATOM 1936 O O . LEU A 1 247 ? 8.565 -20.391 -36.915 1.00 41.44 247 LEU A O 1
ATOM 1940 N N . THR A 1 248 ? 7.441 -19.822 -35.076 1.00 42.88 248 THR A N 1
ATOM 1941 C CA . THR A 1 248 ? 8.541 -20.205 -34.170 1.00 42.88 248 THR A CA 1
ATOM 1942 C C . THR A 1 248 ? 8.034 -20.900 -32.909 1.00 42.88 248 THR A C 1
ATOM 1944 O O . THR A 1 248 ? 8.099 -20.350 -31.813 1.00 42.88 248 THR A O 1
ATOM 1947 N N . THR A 1 249 ? 7.541 -22.120 -33.100 1.00 41.06 249 THR A N 1
ATOM 1948 C CA . THR A 1 249 ? 7.522 -23.245 -32.145 1.00 41.06 249 THR A CA 1
ATOM 1949 C C . THR A 1 249 ? 7.648 -24.513 -32.966 1.00 41.06 249 THR A C 1
ATOM 1951 O O . THR A 1 249 ? 8.439 -25.391 -32.571 1.00 41.06 249 THR A O 1
#

pLDDT: mean 78.89, std 16.63, range [41.06, 96.69]

Secondary structure (DSSP,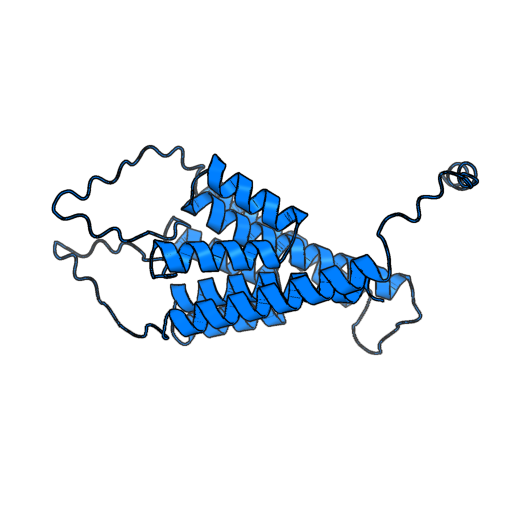 8-state):
-HHHHHHHHHHHHHHHHHHHHHHHHH-HHHHHHHHHHHHHH-HHHHHHHHHHHHHHHS----------SS------------HHHHHHHHHHHHHHHHHHHHHHHHHS-SSS--TT-HHHHHHHHHHHHHHHHHHHHHHHHHHHHHH-HHHHHHHHHHHHHH-HHHHHHHHHHHHHHHS----------SS------------HHHHHHHHHHHHHHHHHHHHHHHHHS-S----TT----SSSSSS--

Sequence (249 aa):
SAWLLTTVGDFYTSTLCLCGIIIATDGGVVGGAWSLAICLLGGPFACAYVVRRLHQHRTLRLQCWYKDNDKRVFGTHEVTPDVNVWIAFYTVLGLSFFTLLASTLCEHPLFPFRMGDVGWTSAWLLTTVGDFYTSTLCLCGIIIATDGGVVGGAWSLAICLLGGPFACAYVVRRLHQHRTLRLQCWYKDNDKRVFGTHEVTPDVNVWIAFYTVLGLSFFTLLASTLCEHPLFPFRMGDVGWTSAWLLTT

Organism: NCBI:txid221442